Protein AF-L2GMQ4-F1 (afdb_monomer_lite)

Foldseek 3Di:
DVVLLVQLQVCLQPQPVVSNLVSLVVVLVVCVVPVVPLVAACLSSVLSNLVNYLDLPCLVSVLSVLSRHPDPVSCLVSLVVNCVDLVRVLSSLLSVVSCCVSPVDDDPCNLVSLLVNLALVQLQDPVSLLSVLVSLLDLPDDPVSCLSNLLSLLVSLVVYDPQSNQQSLVSNLSSCLSPVVCLVVLVVRPSLVVQCPPPDSSVVSSVVSPVCSVDVVPRDPDDDSPPDDRDGDDD

Secondary structure (DSSP, 8-state):
-HHHHHHHHHTTT---HHHHHHHHHHHHHHHHH-GGGTT---HHHHHHHHHH---GGGHHHHHTTGGG-S-GGGGHHHHHHHHTSTTTHHHHHHHHHHHHHHH----TTHHHHHHHH-SHHHHT-HHHHHHHHHHT--TTS-HHHHTTHHHHHHHHHHHS-HHHHHHHHHHHHHHHHHSGGGHHHHTT-HHHHHHTTS-HHHHHHHHHHHHHHH-GGGS-S----TT--PPP---

Organism: Vittaforma corneae (strain ATCC 50505) (NCBI:txid993615)

Structure (mmCIF, N/CA/C/O backbone):
data_AF-L2GMQ4-F1
#
_entry.id   AF-L2GMQ4-F1
#
loop_
_atom_site.group_PDB
_atom_site.id
_atom_site.type_symbol
_atom_site.label_atom_id
_atom_site.label_alt_id
_atom_site.label_comp_id
_atom_site.label_asym_id
_atom_site.label_entity_id
_atom_site.label_seq_id
_atom_site.pdbx_PDB_ins_code
_atom_site.Cartn_x
_atom_site.Cartn_y
_atom_site.Cartn_z
_atom_site.occupancy
_atom_site.B_iso_or_equiv
_atom_site.auth_seq_id
_atom_site.auth_comp_id
_atom_site.auth_asym_id
_atom_site.auth_atom_id
_atom_site.pdbx_PDB_model_num
ATOM 1 N N . MET A 1 1 ? -8.677 -2.737 34.443 1.00 81.31 1 MET A N 1
ATOM 2 C CA . MET A 1 1 ? -9.126 -2.626 33.029 1.00 81.31 1 MET A CA 1
ATOM 3 C C . MET A 1 1 ? -10.512 -1.989 32.818 1.00 81.31 1 MET A C 1
ATOM 5 O O . MET A 1 1 ? -10.660 -1.184 31.902 1.00 81.31 1 MET A O 1
ATOM 9 N N . GLU A 1 2 ? -11.530 -2.325 33.612 1.00 82.81 2 GLU A N 1
ATOM 10 C CA . GLU A 1 2 ? -12.938 -1.930 33.386 1.00 82.81 2 GLU A CA 1
ATOM 11 C C . GLU A 1 2 ? -13.164 -0.412 33.223 1.00 82.81 2 GLU A C 1
ATOM 13 O O . GLU A 1 2 ? -13.824 0.018 32.280 1.00 82.81 2 GLU A O 1
ATOM 18 N N . ASN A 1 3 ? -12.502 0.418 34.038 1.00 86.00 3 ASN A N 1
ATOM 19 C CA . ASN A 1 3 ? -12.560 1.883 33.918 1.00 86.00 3 ASN A CA 1
ATOM 20 C C . ASN A 1 3 ? -12.034 2.410 32.570 1.00 86.00 3 ASN A C 1
ATOM 22 O O . ASN A 1 3 ? -12.549 3.397 32.046 1.00 86.00 3 ASN A O 1
ATOM 26 N N . ALA A 1 4 ? -10.997 1.781 32.006 1.00 87.12 4 ALA A N 1
ATOM 27 C CA . ALA A 1 4 ? -10.432 2.200 30.724 1.00 87.12 4 ALA A CA 1
ATOM 28 C C . ALA A 1 4 ? -11.362 1.823 29.562 1.00 87.12 4 ALA A C 1
ATOM 30 O O . ALA A 1 4 ? -11.554 2.623 28.649 1.00 87.12 4 ALA A O 1
ATOM 31 N N . PHE A 1 5 ? -11.990 0.645 29.639 1.00 89.06 5 PHE A N 1
ATOM 32 C CA . PHE A 1 5 ? -13.018 0.224 28.689 1.00 89.06 5 PHE A CA 1
ATOM 33 C C . PHE A 1 5 ? -14.241 1.147 28.730 1.00 89.06 5 PHE A C 1
ATOM 35 O O . PHE A 1 5 ? -14.645 1.666 27.691 1.00 89.06 5 PHE A O 1
ATOM 42 N N . GLN A 1 6 ? -14.771 1.426 29.927 1.00 90.00 6 GLN A N 1
ATOM 43 C CA . GLN A 1 6 ? -15.900 2.341 30.110 1.00 90.00 6 GLN A CA 1
ATOM 44 C C . GLN A 1 6 ? -15.590 3.723 29.524 1.00 90.00 6 GLN A C 1
ATOM 46 O O . GLN A 1 6 ? -16.411 4.306 28.819 1.00 90.00 6 GLN A O 1
ATOM 51 N N . ARG A 1 7 ? -14.366 4.223 29.737 1.00 90.81 7 ARG A N 1
ATOM 52 C CA . ARG A 1 7 ? -13.947 5.511 29.183 1.00 90.81 7 ARG A CA 1
ATOM 53 C C . ARG A 1 7 ? -13.882 5.515 27.657 1.00 90.81 7 ARG A C 1
ATOM 55 O O . ARG A 1 7 ? -14.221 6.523 27.043 1.00 90.81 7 ARG A O 1
ATOM 62 N N . LEU A 1 8 ? -13.437 4.420 27.046 1.00 90.69 8 LEU A N 1
ATOM 63 C CA . LEU A 1 8 ? -13.437 4.279 25.592 1.00 90.69 8 LEU A CA 1
ATOM 64 C C . LEU A 1 8 ? -14.876 4.219 25.054 1.00 90.69 8 LEU A C 1
ATOM 66 O O . LEU A 1 8 ? -15.189 4.873 24.062 1.00 90.69 8 LEU A O 1
ATOM 70 N N . GLN A 1 9 ? -15.770 3.516 25.754 1.00 91.88 9 GLN A N 1
ATOM 71 C CA . GLN A 1 9 ? -17.189 3.425 25.411 1.00 91.88 9 GLN A CA 1
ATOM 72 C C . GLN A 1 9 ? -17.902 4.785 25.475 1.00 91.88 9 GLN A C 1
ATOM 74 O O . GLN A 1 9 ? -18.682 5.102 24.580 1.00 91.88 9 GLN A O 1
ATOM 79 N N . GLU A 1 10 ? -17.603 5.611 26.481 1.00 93.69 10 GLU A N 1
ATOM 80 C CA . GLU A 1 10 ? -18.112 6.989 26.598 1.00 93.69 10 GLU A CA 1
ATOM 81 C C . GLU A 1 10 ? -17.690 7.890 25.430 1.00 93.69 10 GLU A C 1
ATOM 83 O O . GLU A 1 10 ? -18.369 8.866 25.119 1.00 93.69 10 GLU A O 1
ATOM 88 N N . LEU A 1 11 ? -16.556 7.585 24.796 1.00 93.19 11 LEU A N 1
ATOM 89 C CA . LEU A 1 11 ? -15.981 8.387 23.718 1.00 93.19 11 LEU A CA 1
ATOM 90 C C . LEU A 1 11 ? -16.310 7.856 22.320 1.00 93.19 11 LEU A C 1
ATOM 92 O O . LEU A 1 11 ? -15.869 8.458 21.345 1.00 93.19 11 LEU A O 1
ATOM 96 N N . ARG A 1 12 ? -17.098 6.779 22.201 1.00 90.62 12 ARG A N 1
ATOM 97 C CA . ARG A 1 12 ? -17.411 6.145 20.908 1.00 90.62 12 ARG A CA 1
ATOM 98 C C . ARG A 1 12 ? -18.073 7.097 19.898 1.00 90.62 12 ARG A C 1
ATOM 100 O O . ARG A 1 12 ? -17.855 6.977 18.698 1.00 90.62 12 ARG A O 1
ATOM 107 N N . ASP A 1 13 ? -18.850 8.051 20.413 1.00 91.75 13 ASP A N 1
ATOM 108 C CA . ASP A 1 13 ? -19.595 9.052 19.641 1.00 91.75 13 ASP A CA 1
ATOM 109 C C . ASP A 1 13 ? -18.907 10.433 19.662 1.00 91.75 13 ASP A C 1
ATOM 111 O O . ASP A 1 13 ? -19.465 11.440 19.231 1.00 91.75 13 ASP A O 1
ATOM 115 N N . SER A 1 14 ? -17.689 10.507 20.211 1.00 92.50 14 SER A N 1
ATOM 116 C CA . SER A 1 14 ? -16.928 11.749 20.321 1.00 92.50 14 SER A CA 1
ATOM 117 C C . SER A 1 14 ? -16.188 12.078 19.023 1.00 92.50 14 SER A C 1
ATOM 119 O O . SER A 1 14 ? -15.751 11.192 18.292 1.00 92.50 14 SER A O 1
ATOM 121 N N . THR A 1 15 ? -15.976 13.372 18.788 1.00 91.12 15 THR A N 1
ATOM 122 C CA . THR A 1 15 ? -15.082 13.901 17.745 1.00 91.12 15 THR A CA 1
ATOM 123 C C . THR A 1 15 ? -13.784 14.485 18.325 1.00 91.12 15 THR A C 1
ATOM 125 O O . THR A 1 15 ? -12.977 15.075 17.609 1.00 91.12 15 THR A O 1
ATOM 128 N N . ASP A 1 16 ? -13.578 14.379 19.645 1.00 93.75 16 ASP A N 1
ATOM 129 C CA . ASP A 1 16 ? -12.372 14.867 20.322 1.00 93.75 16 ASP A CA 1
ATOM 130 C C . ASP A 1 16 ? -11.248 13.828 20.198 1.00 93.75 16 ASP A C 1
ATOM 132 O O . ASP A 1 16 ? -11.048 12.975 21.070 1.00 93.75 16 ASP A O 1
ATOM 136 N N . LEU A 1 17 ? -10.503 13.914 19.092 1.00 92.00 17 LEU A N 1
ATOM 137 C CA . LEU A 1 17 ? -9.409 12.996 18.759 1.00 92.00 17 LEU A CA 1
ATOM 138 C C . LEU A 1 17 ? -8.365 12.877 19.873 1.00 92.00 17 LEU A C 1
ATOM 140 O O . LEU A 1 17 ? -7.853 11.787 20.120 1.00 92.00 17 LEU A O 1
ATOM 144 N N . SER A 1 18 ? -8.062 13.969 20.579 1.00 93.50 18 SER A N 1
ATOM 145 C CA . SER A 1 18 ? -7.083 13.952 21.672 1.00 93.50 18 SER A CA 1
ATOM 146 C C . SER A 1 18 ? -7.561 13.077 22.830 1.00 93.50 18 SER A C 1
ATOM 148 O O . SER A 1 18 ? -6.790 12.276 23.367 1.00 93.50 18 SER A O 1
ATOM 150 N N . LYS A 1 19 ? -8.845 13.182 23.201 1.00 93.88 19 LYS A N 1
ATOM 151 C CA . LYS A 1 19 ? -9.439 12.325 24.237 1.00 93.88 19 LYS A CA 1
ATOM 152 C C . LYS A 1 19 ? -9.545 10.873 23.789 1.00 93.88 19 LYS A C 1
ATOM 154 O O . LYS A 1 19 ? -9.273 9.992 24.603 1.00 93.88 19 LYS A O 1
ATOM 159 N N . ILE A 1 20 ? -9.911 10.632 22.530 1.00 93.56 20 ILE A N 1
ATOM 160 C CA . ILE A 1 20 ? -10.019 9.281 21.962 1.00 93.56 20 ILE A CA 1
ATOM 161 C C . ILE A 1 20 ? -8.660 8.582 21.997 1.00 93.56 20 ILE A C 1
ATOM 163 O O . ILE A 1 20 ? -8.546 7.507 22.582 1.00 93.56 20 ILE A O 1
ATOM 167 N N . LYS A 1 21 ? -7.610 9.219 21.463 1.00 93.19 21 LYS A N 1
ATOM 168 C CA . LYS A 1 21 ? -6.244 8.671 21.475 1.00 93.19 21 LYS A CA 1
ATOM 169 C C . LYS A 1 21 ? -5.767 8.366 22.892 1.00 93.19 21 LYS A C 1
ATOM 171 O O . LYS A 1 21 ? -5.277 7.275 23.156 1.00 93.19 21 LYS A O 1
ATOM 176 N N . LEU A 1 22 ? -5.986 9.290 23.829 1.00 94.06 22 LEU A N 1
ATOM 177 C CA . LEU A 1 22 ? -5.630 9.075 25.232 1.00 94.06 22 LEU A CA 1
ATOM 178 C C . LEU A 1 22 ? -6.401 7.901 25.858 1.00 94.06 22 LEU A C 1
ATOM 180 O O . LEU A 1 22 ? -5.851 7.186 26.696 1.00 94.06 22 LEU A O 1
ATOM 184 N N . ALA A 1 23 ? -7.669 7.708 25.493 1.00 93.19 23 ALA A N 1
ATOM 185 C CA . ALA A 1 23 ? -8.466 6.584 25.973 1.00 93.19 23 ALA A CA 1
ATOM 186 C C . ALA A 1 23 ? -7.977 5.249 25.398 1.00 93.19 23 ALA A C 1
ATOM 188 O O . ALA A 1 23 ? -7.860 4.291 26.160 1.00 93.19 23 ALA A O 1
ATOM 189 N N . ILE A 1 24 ? -7.616 5.209 24.111 1.00 92.81 24 ILE A N 1
ATOM 190 C CA . ILE A 1 24 ? -6.984 4.047 23.470 1.00 92.81 24 ILE A CA 1
ATOM 191 C C . ILE A 1 24 ? -5.663 3.699 24.171 1.00 92.81 24 ILE A C 1
ATOM 193 O O . ILE A 1 24 ? -5.493 2.565 24.618 1.00 92.81 24 ILE A O 1
ATOM 197 N N . ASP A 1 25 ? -4.779 4.679 24.379 1.00 92.38 25 ASP A N 1
ATOM 198 C CA . ASP A 1 25 ? -3.491 4.467 25.053 1.00 92.38 25 ASP A CA 1
ATOM 199 C C . ASP A 1 25 ? -3.677 3.921 26.480 1.00 92.38 25 ASP A C 1
ATOM 201 O O . ASP A 1 25 ? -2.938 3.045 26.934 1.00 92.38 25 ASP A O 1
ATOM 205 N N . ARG A 1 26 ? -4.670 4.438 27.217 1.00 92.19 26 ARG A N 1
ATOM 206 C CA . ARG A 1 26 ? -5.001 3.959 28.570 1.00 92.19 26 ARG A CA 1
ATOM 207 C C . ARG A 1 26 ? -5.565 2.545 28.551 1.00 92.19 26 ARG A C 1
ATOM 209 O O . ARG A 1 26 ? -5.216 1.757 29.427 1.00 92.19 26 ARG A O 1
ATOM 216 N N . PHE A 1 27 ? -6.414 2.231 27.577 1.00 91.56 27 PHE A N 1
ATOM 217 C CA . PHE A 1 27 ? -6.964 0.893 27.402 1.00 91.56 27 PHE A CA 1
ATOM 218 C C . PHE A 1 27 ? -5.850 -0.121 27.106 1.00 91.56 27 PHE A C 1
ATOM 220 O O . PHE A 1 27 ? -5.751 -1.121 27.815 1.00 91.56 27 PHE A O 1
ATOM 227 N N . LYS A 1 28 ? -4.945 0.198 26.171 1.00 89.88 28 LYS A N 1
ATOM 228 C CA . LYS A 1 28 ? -3.773 -0.625 25.831 1.00 89.88 28 LYS A CA 1
ATOM 229 C C . LYS A 1 28 ? -2.840 -0.854 27.026 1.00 89.88 28 LYS A C 1
ATOM 231 O O . LYS A 1 28 ? -2.352 -1.958 27.230 1.00 89.88 28 LYS A O 1
ATOM 236 N N . ARG A 1 29 ? -2.581 0.164 27.855 1.00 89.44 29 ARG A N 1
ATOM 237 C CA . ARG A 1 29 ? -1.757 -0.018 29.070 1.00 89.44 29 ARG A CA 1
ATOM 238 C C . ARG A 1 29 ? -2.438 -0.921 30.092 1.00 89.44 29 ARG A C 1
ATOM 240 O O . ARG A 1 29 ? -1.821 -1.860 30.586 1.00 89.44 29 ARG A O 1
ATOM 247 N N . ALA A 1 30 ? -3.722 -0.680 30.353 1.00 87.75 30 ALA A N 1
ATOM 248 C CA . ALA A 1 30 ? -4.491 -1.487 31.292 1.00 87.75 30 ALA A CA 1
ATOM 249 C C . ALA A 1 30 ? -4.593 -2.960 30.855 1.00 87.75 30 ALA A C 1
ATOM 251 O O . ALA A 1 30 ? -4.744 -3.838 31.703 1.00 87.75 30 ALA A O 1
ATOM 252 N N . SER A 1 31 ? -4.504 -3.247 29.552 1.00 85.06 31 SER A N 1
ATOM 253 C CA . SER A 1 31 ? -4.520 -4.617 29.039 1.00 85.06 31 SER A CA 1
ATOM 254 C C . SER A 1 31 ? -3.220 -5.381 29.181 1.00 85.06 31 SER A C 1
ATOM 256 O O . SER A 1 31 ? -3.257 -6.605 29.300 1.00 85.06 31 SER A O 1
ATOM 258 N N . VAL A 1 32 ? -2.092 -4.680 29.242 1.00 84.75 32 VAL A N 1
ATOM 259 C CA . VAL A 1 32 ? -0.805 -5.286 29.598 1.00 84.75 32 VAL A CA 1
ATOM 260 C C . VAL A 1 32 ? -0.768 -5.635 31.089 1.00 84.75 32 VAL A C 1
ATOM 262 O O . VAL A 1 32 ? -0.253 -6.686 31.462 1.00 84.75 32 VAL A O 1
ATOM 265 N N . GLU A 1 33 ? -1.342 -4.780 31.939 1.00 84.12 33 GLU A N 1
ATOM 266 C CA . GLU A 1 33 ? -1.366 -4.960 33.399 1.00 84.12 33 GLU A CA 1
ATOM 267 C C . GLU A 1 33 ? -2.338 -6.066 33.855 1.00 84.12 33 GLU A C 1
ATOM 269 O O . GLU A 1 33 ? -2.053 -6.782 34.814 1.00 84.12 33 GLU A O 1
ATOM 274 N N . GLU A 1 34 ? -3.464 -6.251 33.155 1.00 79.31 34 GLU A N 1
ATOM 275 C CA . GLU A 1 34 ? -4.493 -7.255 33.473 1.00 79.31 34 GLU A CA 1
ATOM 276 C C . GLU A 1 34 ? -4.797 -8.181 32.267 1.00 79.31 34 GLU A C 1
ATOM 278 O O . GLU A 1 34 ? -5.861 -8.071 31.647 1.00 79.31 34 GLU A O 1
ATOM 283 N N . PRO A 1 35 ? -3.913 -9.137 31.922 1.00 66.00 35 PRO A N 1
ATOM 284 C CA . PRO A 1 35 ? -3.992 -9.914 30.675 1.00 66.00 35 PRO A CA 1
ATOM 285 C C . PRO A 1 35 ? -5.124 -10.962 30.615 1.00 66.00 35 PRO A C 1
ATOM 287 O O . PRO A 1 35 ? -5.422 -11.500 29.546 1.00 66.00 35 PRO A O 1
ATOM 290 N N . THR A 1 36 ? -5.807 -11.261 31.727 1.00 63.59 36 THR A N 1
ATOM 291 C CA . THR A 1 36 ? -6.915 -12.247 31.810 1.00 63.59 36 THR A CA 1
ATOM 292 C C . THR A 1 36 ? -8.219 -11.805 31.129 1.00 63.59 36 THR A C 1
ATOM 294 O O . THR A 1 36 ? -9.253 -12.464 31.222 1.00 63.59 36 THR A O 1
ATOM 297 N N . SER A 1 37 ? -8.187 -10.689 30.419 1.00 59.28 37 SER A N 1
ATOM 298 C CA . SER A 1 37 ? -9.337 -9.890 30.008 1.00 59.28 37 SER A CA 1
ATOM 299 C C . SER A 1 37 ? -9.661 -9.949 28.510 1.00 59.28 37 SER A C 1
ATOM 301 O O . SER A 1 37 ? -10.490 -9.180 28.024 1.00 59.28 37 SER A O 1
ATOM 303 N N . ARG A 1 38 ? -9.130 -10.949 27.790 1.00 57.94 38 ARG A N 1
ATOM 304 C CA . ARG A 1 38 ? -9.433 -11.272 26.372 1.00 57.94 38 ARG A CA 1
ATOM 305 C C . ARG A 1 38 ? -10.931 -11.455 26.033 1.00 57.94 38 ARG A C 1
ATOM 307 O O . ARG A 1 38 ? -11.293 -11.753 24.899 1.00 57.94 38 ARG A O 1
ATOM 314 N N . LYS A 1 39 ? -11.833 -11.302 27.007 1.00 65.94 39 LYS A N 1
ATOM 315 C CA . LYS A 1 39 ? -13.289 -11.309 26.823 1.00 65.94 39 LYS A CA 1
ATOM 316 C C . LYS A 1 39 ? -13.873 -9.943 26.453 1.00 65.94 39 LYS A C 1
ATOM 318 O O . LYS A 1 39 ? -15.037 -9.916 26.049 1.00 65.94 39 LYS A O 1
ATOM 323 N N . ILE A 1 40 ? -13.122 -8.848 26.558 1.00 77.50 40 ILE A N 1
ATOM 324 C CA . ILE A 1 40 ? -13.620 -7.525 26.168 1.00 77.50 40 ILE A CA 1
ATOM 325 C C . ILE A 1 40 ? -13.583 -7.393 24.643 1.00 77.50 40 ILE A C 1
ATOM 327 O O . ILE A 1 40 ? -12.550 -7.609 24.021 1.00 77.50 40 ILE A O 1
ATOM 331 N N . CYS A 1 41 ? -14.735 -7.081 24.053 1.00 81.69 41 CYS A N 1
ATOM 332 C CA . CYS A 1 41 ? -14.896 -6.813 22.627 1.00 81.69 41 CYS A CA 1
ATOM 333 C C . CYS A 1 41 ? -15.021 -5.300 22.431 1.00 81.69 41 CYS A C 1
ATOM 335 O O . CYS A 1 41 ? -15.903 -4.687 23.038 1.00 81.69 41 CYS A O 1
ATOM 337 N N . ILE A 1 42 ? -14.154 -4.710 21.609 1.00 90.56 42 ILE A N 1
ATOM 338 C CA . ILE A 1 42 ? -14.150 -3.261 21.330 1.00 90.56 42 ILE A CA 1
ATOM 339 C C . ILE A 1 42 ? -14.642 -2.918 19.919 1.00 90.56 42 ILE A C 1
ATOM 341 O O . ILE A 1 42 ? -14.759 -1.743 19.588 1.00 90.56 42 ILE A O 1
ATOM 345 N N . ASP A 1 43 ? -14.982 -3.929 19.122 1.00 92.06 43 ASP A N 1
ATOM 346 C CA . ASP A 1 43 ? -15.418 -3.858 17.726 1.00 92.06 43 ASP A CA 1
ATOM 347 C C . ASP A 1 43 ? -16.377 -2.690 17.444 1.00 92.06 43 ASP A C 1
ATOM 349 O O . ASP A 1 43 ? -16.059 -1.771 16.692 1.00 92.06 43 ASP A O 1
ATOM 353 N N . GLN A 1 44 ? -17.537 -2.676 18.105 1.00 91.25 44 GLN A N 1
ATOM 354 C CA . GLN A 1 44 ? -18.561 -1.650 17.877 1.00 91.25 44 GLN A CA 1
ATOM 355 C C . GLN A 1 44 ? -18.120 -0.256 18.334 1.00 91.25 44 GLN A C 1
ATOM 357 O O . GLN A 1 44 ? -18.519 0.738 17.738 1.00 91.25 44 GLN A O 1
ATOM 362 N N . ILE A 1 45 ? -17.280 -0.174 19.370 1.00 93.06 45 ILE A N 1
ATOM 363 C CA . ILE A 1 45 ? -16.751 1.106 19.849 1.00 93.06 45 ILE A CA 1
ATOM 364 C C . ILE A 1 45 ? -15.804 1.686 18.801 1.00 93.06 45 ILE A C 1
ATOM 366 O O . ILE A 1 45 ? -15.929 2.856 18.446 1.00 93.06 45 ILE A O 1
ATOM 370 N N . LEU A 1 46 ? -14.897 0.862 18.269 1.00 92.50 46 LEU A N 1
ATOM 371 C CA . LEU A 1 46 ? -13.991 1.278 17.207 1.00 92.50 46 LEU A CA 1
ATOM 372 C C . LEU A 1 46 ? -14.765 1.644 15.937 1.00 92.50 46 LEU A C 1
ATOM 374 O O . LEU A 1 46 ? -14.513 2.712 15.389 1.00 92.50 46 LEU A O 1
ATOM 378 N N . LYS A 1 47 ? -15.757 0.847 15.512 1.00 92.38 47 LYS A N 1
ATOM 379 C CA . LYS A 1 47 ? -16.605 1.181 14.351 1.00 92.38 47 LYS A CA 1
ATOM 380 C C . LYS A 1 47 ? -17.258 2.560 14.507 1.00 92.38 47 LYS A C 1
ATOM 382 O O . LYS A 1 47 ? -17.150 3.380 13.599 1.00 92.38 47 LYS A O 1
ATOM 387 N N . SER A 1 48 ? -17.859 2.861 15.663 1.00 92.88 48 SER A N 1
ATOM 388 C CA . SER A 1 48 ? -18.423 4.194 15.935 1.00 92.88 48 SER A CA 1
ATOM 389 C C . SER A 1 48 ? -17.361 5.297 15.891 1.00 92.88 48 SER A C 1
ATOM 391 O O . SER A 1 48 ? -17.595 6.351 15.301 1.00 92.88 48 SER A O 1
ATOM 393 N N . ILE A 1 49 ? -16.166 5.053 16.440 1.00 92.81 49 ILE A N 1
ATOM 394 C CA . ILE A 1 49 ? -15.059 6.016 16.372 1.00 92.81 49 ILE A CA 1
ATOM 395 C C . ILE A 1 49 ? -14.695 6.319 14.911 1.00 92.81 49 ILE A C 1
ATOM 397 O O . ILE A 1 49 ? -14.613 7.496 14.565 1.00 92.81 49 ILE A O 1
ATOM 401 N N . PHE A 1 50 ? -14.544 5.308 14.046 1.00 90.81 50 PHE A N 1
ATOM 402 C CA . PHE A 1 50 ? -14.295 5.508 12.609 1.00 90.81 50 PHE A CA 1
ATOM 403 C C . PHE A 1 50 ? -15.430 6.277 11.929 1.00 90.81 50 PHE A C 1
ATOM 405 O O . PHE A 1 50 ? -15.191 7.258 11.227 1.00 90.81 50 PHE A O 1
ATOM 412 N N . GLN A 1 51 ? -16.682 5.879 12.169 1.00 91.50 51 GLN A N 1
ATOM 413 C CA . GLN A 1 51 ? -17.844 6.539 11.568 1.00 91.50 51 GLN A CA 1
ATOM 414 C C . GLN A 1 51 ? -17.880 8.045 11.851 1.00 91.50 51 GLN A C 1
ATOM 416 O O . GLN A 1 51 ? -18.273 8.820 10.973 1.00 91.50 51 GLN A O 1
ATOM 421 N N . ASN A 1 52 ? -17.450 8.444 13.050 1.00 90.94 52 ASN A N 1
ATOM 422 C CA . ASN A 1 52 ? -17.485 9.824 13.525 1.00 90.94 52 ASN A CA 1
ATOM 423 C C . ASN A 1 52 ? -16.197 10.616 13.241 1.00 90.94 52 ASN A C 1
ATOM 425 O O . ASN A 1 52 ? -16.211 11.843 13.333 1.00 90.94 52 ASN A O 1
ATOM 429 N N . ASN A 1 53 ? -15.088 9.953 12.894 1.00 90.19 53 ASN A N 1
ATOM 430 C CA . ASN A 1 53 ? -13.768 10.582 12.803 1.00 90.19 53 ASN A CA 1
ATOM 431 C C . ASN A 1 53 ? -13.042 10.217 11.505 1.00 90.19 53 ASN A C 1
ATOM 433 O O . ASN A 1 53 ? -12.133 9.389 11.510 1.00 90.19 53 ASN A O 1
ATOM 437 N N . LEU A 1 54 ? -13.378 10.901 10.408 1.00 88.25 54 LEU A N 1
ATOM 438 C CA . LEU A 1 54 ? -12.758 10.722 9.088 1.00 88.25 54 LEU A CA 1
ATOM 439 C C . LEU A 1 54 ? -11.302 11.246 9.048 1.00 88.25 54 LEU A C 1
ATOM 441 O O . LEU A 1 54 ? -11.018 12.298 8.477 1.00 88.25 54 LEU A O 1
ATOM 445 N N . THR A 1 55 ? -10.381 10.532 9.697 1.00 91.75 55 THR A N 1
ATOM 446 C CA . THR A 1 55 ? -8.955 10.872 9.806 1.00 91.75 55 THR A CA 1
ATOM 447 C C . THR A 1 55 ? -8.071 9.626 9.851 1.00 91.75 55 THR A C 1
ATOM 449 O O . THR A 1 55 ? -8.437 8.618 10.451 1.00 91.75 55 THR A O 1
ATOM 452 N N . ALA A 1 56 ? -6.878 9.714 9.261 1.00 90.75 56 ALA A N 1
ATOM 453 C CA . ALA A 1 56 ? -5.869 8.655 9.311 1.00 90.75 56 ALA A CA 1
ATOM 454 C C . ALA A 1 56 ? -5.126 8.587 10.658 1.00 90.75 56 ALA A C 1
ATOM 456 O O . ALA A 1 56 ? -4.483 7.588 10.956 1.00 90.75 56 ALA A O 1
ATOM 457 N N . GLU A 1 57 ? -5.229 9.619 11.504 1.00 90.00 57 GLU A N 1
ATOM 458 C CA . GLU A 1 57 ? -4.489 9.709 12.774 1.00 90.00 57 GLU A CA 1
ATOM 459 C C . GLU A 1 57 ? -4.846 8.627 13.809 1.00 90.00 57 GLU A C 1
ATOM 461 O O . GLU A 1 57 ? -4.225 8.553 14.873 1.00 90.00 57 GLU A O 1
ATOM 466 N N . LEU A 1 58 ? -5.893 7.849 13.545 1.00 89.69 58 LEU A N 1
ATOM 467 C CA . LEU A 1 58 ? -6.353 6.778 14.415 1.00 89.69 58 LEU A CA 1
ATOM 468 C C . LEU A 1 58 ? -5.783 5.410 14.017 1.00 89.69 58 LEU A C 1
ATOM 470 O O . LEU A 1 58 ? -5.761 4.530 14.872 1.00 89.69 58 LEU A O 1
ATOM 474 N N . PHE A 1 59 ? -5.301 5.230 12.781 1.00 92.56 59 PHE A N 1
ATOM 475 C CA . PHE A 1 59 ? -4.890 3.921 12.255 1.00 92.56 59 PHE A CA 1
ATOM 476 C C . PHE A 1 59 ? -3.798 3.271 13.109 1.00 92.56 59 PHE A C 1
ATOM 478 O O . PHE A 1 59 ? -4.059 2.221 13.691 1.00 92.56 59 PHE A O 1
ATOM 485 N N . ASP A 1 60 ? -2.672 3.956 13.337 1.00 88.00 60 ASP A N 1
ATOM 486 C CA . ASP A 1 60 ? -1.571 3.458 14.180 1.00 88.00 60 ASP A CA 1
ATOM 487 C C . ASP A 1 60 ? -2.042 3.056 15.592 1.00 88.00 60 ASP A C 1
ATOM 489 O O . ASP A 1 60 ? -1.577 2.087 16.185 1.00 88.00 60 ASP A O 1
ATOM 493 N N . ARG A 1 61 ? -3.002 3.801 16.155 1.00 89.12 61 ARG A N 1
ATOM 494 C CA . ARG A 1 61 ? -3.543 3.539 17.499 1.00 89.12 61 ARG A CA 1
ATOM 495 C C . ARG A 1 61 ? -4.489 2.347 17.533 1.00 89.12 61 ARG A C 1
ATOM 497 O O . ARG A 1 61 ? -4.667 1.747 18.586 1.00 89.12 61 ARG A O 1
ATOM 504 N N . ILE A 1 62 ? -5.123 2.022 16.416 1.00 88.81 62 ILE A N 1
ATOM 505 C CA . ILE A 1 62 ? -6.007 0.864 16.301 1.00 88.81 62 ILE A CA 1
ATOM 506 C C . ILE A 1 62 ? -5.213 -0.394 15.967 1.00 88.81 62 ILE A C 1
ATOM 508 O O . ILE A 1 62 ? -5.584 -1.462 16.447 1.00 88.81 62 ILE A O 1
ATOM 512 N N . GLU A 1 63 ? -4.110 -0.274 15.229 1.00 90.38 63 GLU A N 1
ATOM 513 C CA . GLU A 1 63 ? -3.133 -1.357 15.056 1.00 90.38 63 GLU A CA 1
ATOM 514 C C . GLU A 1 63 ? -2.657 -1.886 16.412 1.00 90.38 63 GLU A C 1
ATOM 516 O O . GLU A 1 63 ? -2.672 -3.095 16.657 1.00 90.38 63 GLU A O 1
ATOM 521 N N . ASP A 1 64 ? -2.389 -0.981 17.361 1.00 88.56 64 ASP A N 1
ATOM 522 C CA . ASP A 1 64 ? -2.086 -1.348 18.746 1.00 88.56 64 ASP A CA 1
ATOM 523 C C . ASP A 1 64 ? -3.211 -2.168 19.407 1.00 88.56 64 ASP A C 1
ATOM 525 O O . ASP A 1 64 ? -2.965 -2.888 20.370 1.00 88.56 64 ASP A O 1
ATOM 529 N N . LEU A 1 65 ? -4.450 -2.105 18.927 1.00 90.12 65 LEU A N 1
ATOM 530 C CA . LEU A 1 65 ? -5.602 -2.789 19.514 1.00 90.12 65 LEU A CA 1
ATOM 531 C C . LEU A 1 65 ? -6.022 -4.068 18.781 1.00 90.12 65 LEU A C 1
ATOM 533 O O . LEU A 1 65 ? -7.025 -4.665 19.176 1.00 90.12 65 LEU A O 1
ATOM 537 N N . PHE A 1 66 ? -5.276 -4.527 17.771 1.00 91.00 66 PHE A N 1
ATOM 538 C CA . PHE A 1 66 ? -5.649 -5.698 16.965 1.00 91.00 66 PHE A CA 1
ATOM 539 C C . PHE A 1 66 ? -5.964 -6.955 17.790 1.00 91.00 66 PHE A C 1
ATOM 541 O O . PHE A 1 66 ? -6.914 -7.668 17.485 1.00 91.00 66 PHE A O 1
ATOM 548 N N . GLU A 1 67 ? -5.265 -7.180 18.904 1.00 88.31 67 GLU A N 1
ATOM 549 C CA . GLU A 1 67 ? -5.515 -8.324 19.795 1.00 88.31 67 GLU A CA 1
ATOM 550 C C . GLU A 1 67 ? -6.911 -8.330 20.465 1.00 88.31 67 GLU A C 1
ATOM 552 O O . GLU A 1 67 ? -7.332 -9.359 20.999 1.00 88.31 67 GLU A O 1
ATOM 557 N N . PHE A 1 68 ? -7.631 -7.200 20.446 1.00 88.75 68 PHE A N 1
ATOM 558 C CA . PHE A 1 68 ? -8.977 -7.036 21.017 1.00 88.75 68 PHE A CA 1
ATOM 559 C C . PHE A 1 68 ? -10.089 -6.994 19.963 1.00 88.75 68 PHE A C 1
ATOM 561 O O . PHE A 1 68 ? -11.269 -6.964 20.329 1.00 88.75 68 PHE A O 1
ATOM 568 N N . ILE A 1 69 ? -9.726 -6.976 18.680 1.00 90.25 69 ILE A N 1
ATOM 569 C CA . ILE A 1 69 ? -10.668 -6.955 17.561 1.00 90.25 69 ILE A CA 1
ATOM 570 C C . ILE A 1 69 ? -11.083 -8.394 17.266 1.00 90.25 69 ILE A C 1
ATOM 572 O O . ILE A 1 69 ? -10.238 -9.252 17.006 1.00 90.25 69 ILE A O 1
ATOM 576 N N . ARG A 1 70 ? -12.389 -8.677 17.316 1.00 90.31 70 ARG A N 1
ATOM 577 C CA . ARG A 1 70 ? -12.911 -10.019 17.004 1.00 90.31 70 ARG A CA 1
ATOM 578 C C . ARG A 1 70 ? -13.271 -10.164 15.541 1.00 90.31 70 ARG A C 1
ATOM 580 O O . ARG A 1 70 ? -12.983 -11.204 14.953 1.00 90.31 70 ARG A O 1
ATOM 587 N N . ASP A 1 71 ? -13.916 -9.148 14.981 1.00 91.25 71 ASP A N 1
ATOM 588 C CA . ASP A 1 71 ? -14.281 -9.114 13.573 1.00 91.25 71 ASP A CA 1
ATOM 589 C C . ASP A 1 71 ? -13.790 -7.816 12.910 1.00 91.25 71 ASP A C 1
ATOM 591 O O . ASP A 1 71 ? -14.453 -6.787 13.007 1.00 91.25 71 ASP A O 1
ATOM 595 N N . PRO A 1 72 ? -12.651 -7.831 12.199 1.00 91.50 72 PRO A N 1
ATOM 596 C CA . PRO A 1 72 ? -12.146 -6.651 11.490 1.00 91.50 72 PRO A CA 1
ATOM 597 C C . PRO A 1 72 ? -13.015 -6.236 10.293 1.00 91.50 72 PRO A C 1
ATOM 599 O O . PRO A 1 72 ? -12.891 -5.111 9.810 1.00 91.50 72 PRO A O 1
ATOM 602 N N . ARG A 1 73 ? -13.919 -7.099 9.802 1.00 92.44 73 ARG A N 1
ATOM 603 C CA . ARG A 1 73 ? -14.775 -6.769 8.647 1.00 92.44 73 ARG A CA 1
ATOM 604 C C . ARG A 1 73 ? -15.762 -5.651 8.963 1.00 92.44 73 ARG A C 1
ATOM 606 O O . ARG A 1 73 ? -16.252 -4.993 8.054 1.00 92.44 73 ARG A O 1
ATOM 613 N N . ILE A 1 74 ? -16.009 -5.394 10.248 1.00 90.12 74 ILE A N 1
ATOM 614 C CA . ILE A 1 74 ? -16.867 -4.300 10.706 1.00 90.12 74 ILE A CA 1
ATOM 615 C C . ILE A 1 74 ? -16.376 -2.923 10.264 1.00 90.12 74 ILE A C 1
ATOM 617 O O . ILE A 1 74 ? -17.174 -1.997 10.336 1.00 90.12 74 ILE A O 1
ATOM 621 N N . PHE A 1 75 ? -15.095 -2.785 9.895 1.00 90.38 75 PHE A N 1
ATOM 622 C CA . PHE A 1 75 ? -14.504 -1.525 9.454 1.00 90.38 75 PHE A CA 1
ATOM 623 C C . PHE A 1 75 ? -14.631 -1.305 7.948 1.00 90.38 75 PHE A C 1
ATOM 625 O O . PHE A 1 75 ? -14.375 -0.195 7.503 1.00 90.38 75 PHE A O 1
ATOM 632 N N . LEU A 1 76 ? -14.963 -2.328 7.151 1.00 90.75 76 LEU A N 1
ATOM 633 C CA . LEU A 1 76 ? -14.866 -2.238 5.690 1.00 90.75 76 LEU A CA 1
ATOM 634 C C . LEU A 1 76 ? -15.780 -1.150 5.114 1.00 90.75 76 LEU A C 1
ATOM 636 O O . LEU A 1 76 ? -15.301 -0.334 4.333 1.00 90.75 76 LEU A O 1
ATOM 640 N N . ASP A 1 77 ? -17.030 -1.057 5.582 1.00 90.62 77 ASP A N 1
ATOM 641 C CA . ASP A 1 77 ? -17.972 -0.013 5.144 1.00 90.62 77 ASP A CA 1
ATOM 642 C C . ASP A 1 77 ? -17.438 1.400 5.443 1.00 90.62 77 ASP A C 1
ATOM 644 O O . ASP A 1 77 ? -17.606 2.352 4.676 1.00 90.62 77 ASP A O 1
ATOM 648 N N . GLU A 1 78 ? -16.804 1.566 6.604 1.00 92.00 78 GLU A N 1
ATOM 649 C CA . GLU A 1 78 ? -16.188 2.820 7.005 1.00 92.00 78 GLU A CA 1
ATOM 650 C C . GLU A 1 78 ? -14.948 3.105 6.158 1.00 92.00 78 GLU A C 1
ATOM 652 O O . GLU A 1 78 ? -14.813 4.210 5.644 1.00 92.00 78 GLU A O 1
ATOM 657 N N . LEU A 1 79 ? -14.077 2.119 5.957 1.00 93.44 79 LEU A N 1
ATOM 658 C CA . LEU A 1 79 ? -12.856 2.250 5.165 1.00 93.44 79 LEU A CA 1
ATOM 659 C C . LEU A 1 79 ? -13.166 2.560 3.696 1.00 93.44 79 LEU A C 1
ATOM 661 O O . LEU A 1 79 ? -12.465 3.383 3.107 1.00 93.44 79 LEU A O 1
ATOM 665 N N . ASP A 1 80 ? -14.257 2.033 3.136 1.00 93.75 80 ASP A N 1
ATOM 666 C CA . ASP A 1 80 ? -14.758 2.428 1.816 1.00 93.75 80 ASP A CA 1
ATOM 667 C C . ASP A 1 80 ? -14.932 3.945 1.731 1.00 93.75 80 ASP A C 1
ATOM 669 O O . ASP A 1 80 ? -14.342 4.595 0.865 1.00 93.75 80 ASP A O 1
ATOM 673 N N . ARG A 1 81 ? -15.626 4.550 2.703 1.00 93.25 81 ARG A N 1
ATOM 674 C CA . ARG A 1 81 ? -15.804 6.012 2.755 1.00 93.25 81 ARG A CA 1
ATOM 675 C C . ARG A 1 81 ? -14.477 6.767 2.848 1.00 93.25 81 ARG A C 1
ATOM 677 O O . ARG A 1 81 ? -14.373 7.873 2.319 1.00 93.25 81 ARG A O 1
ATOM 684 N N . TYR A 1 82 ? -13.476 6.207 3.523 1.00 94.81 82 TYR A N 1
ATOM 685 C CA . TYR A 1 82 ? -12.156 6.831 3.642 1.00 94.81 82 TYR A CA 1
ATOM 686 C C . TYR A 1 82 ? -11.380 6.751 2.329 1.00 94.81 82 TYR A C 1
ATOM 688 O O . TYR A 1 82 ? -10.704 7.714 1.967 1.00 94.81 82 TYR A O 1
ATOM 696 N N . THR A 1 83 ? -11.503 5.648 1.588 1.00 94.94 83 THR A N 1
ATOM 697 C CA . THR A 1 83 ? -10.842 5.504 0.286 1.00 94.94 83 THR A CA 1
ATOM 698 C C . THR A 1 83 ? -11.411 6.423 -0.796 1.00 94.94 83 THR A C 1
ATOM 700 O O . THR A 1 83 ? -10.693 6.756 -1.736 1.00 94.94 83 THR A O 1
ATOM 703 N N . GLU A 1 84 ? -12.653 6.8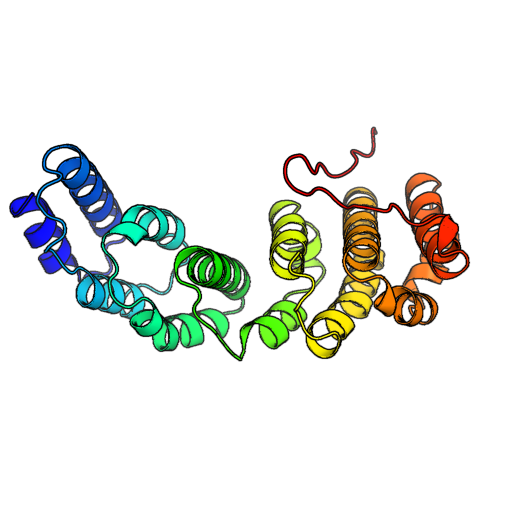95 -0.655 1.00 93.81 84 GLU A N 1
ATOM 704 C CA . GLU A 1 84 ? -13.215 7.938 -1.529 1.00 93.81 84 GLU A CA 1
ATOM 705 C C . GLU A 1 84 ? -12.603 9.325 -1.268 1.00 93.81 84 GLU A C 1
ATOM 707 O O . GLU A 1 84 ? -12.660 10.224 -2.114 1.00 93.81 84 GLU A O 1
ATOM 712 N N . ASN A 1 85 ? -11.969 9.522 -0.109 1.00 93.25 85 ASN A N 1
ATOM 713 C CA . ASN A 1 85 ? -11.257 10.752 0.194 1.00 93.25 85 ASN A CA 1
ATOM 714 C C . ASN A 1 85 ? -9.808 10.689 -0.316 1.00 93.25 85 ASN A C 1
ATOM 716 O O . ASN A 1 85 ? -8.954 9.991 0.234 1.00 93.25 85 ASN A O 1
ATOM 720 N N . LYS A 1 86 ? -9.499 11.519 -1.321 1.00 91.12 86 LYS A N 1
ATOM 721 C CA . LYS A 1 86 ? -8.164 11.621 -1.937 1.00 91.12 86 LYS A CA 1
ATOM 722 C C . LYS A 1 86 ? -7.026 11.855 -0.942 1.00 91.12 86 LYS A C 1
ATOM 724 O O . LYS A 1 86 ? -5.920 11.392 -1.195 1.00 91.12 86 LYS A O 1
ATOM 729 N N . SER A 1 87 ? -7.259 12.567 0.164 1.00 92.25 87 SER A N 1
ATOM 730 C CA . SER A 1 87 ? -6.199 12.830 1.147 1.00 92.25 87 SER A CA 1
ATOM 731 C C . SER A 1 87 ? -5.951 11.657 2.096 1.00 92.25 87 SER A C 1
ATOM 733 O O . SER A 1 87 ? -4.931 11.637 2.775 1.00 92.25 87 SER A O 1
ATOM 735 N N . LEU A 1 88 ? -6.886 10.707 2.182 1.00 94.94 88 LEU A N 1
ATOM 736 C CA . LEU A 1 88 ? -6.840 9.589 3.126 1.00 94.94 88 LEU A CA 1
ATOM 737 C C . LEU A 1 88 ? -6.618 8.242 2.443 1.00 94.94 88 LEU A C 1
ATOM 739 O O . LEU A 1 88 ? -6.190 7.303 3.112 1.00 94.94 88 LEU A O 1
ATOM 743 N N . VAL A 1 89 ? -6.887 8.133 1.140 1.00 96.12 89 VAL A N 1
ATOM 744 C CA . VAL A 1 89 ? -6.870 6.862 0.402 1.00 96.12 89 VAL A CA 1
ATOM 745 C C . VAL A 1 89 ? -5.582 6.064 0.608 1.00 96.12 89 VAL A C 1
ATOM 747 O O . VAL A 1 89 ? -5.657 4.875 0.893 1.00 96.12 89 VAL A O 1
ATOM 750 N N . VAL A 1 90 ? -4.407 6.702 0.568 1.00 97.00 90 VAL A N 1
ATOM 751 C CA . VAL A 1 90 ? -3.123 6.008 0.761 1.00 97.00 90 VAL A CA 1
ATOM 752 C C . VAL A 1 90 ? -3.014 5.431 2.171 1.00 97.00 90 VAL A C 1
ATOM 754 O O . VAL A 1 90 ? -2.798 4.233 2.316 1.00 97.00 90 VAL A O 1
ATOM 757 N N . SER A 1 91 ? -3.215 6.249 3.207 1.00 96.44 91 SER A N 1
ATOM 758 C CA . SER A 1 91 ? -3.167 5.788 4.601 1.00 96.44 91 SER A CA 1
ATOM 759 C C . SER A 1 91 ? -4.214 4.710 4.879 1.00 96.44 91 SER A C 1
ATOM 761 O O . SER A 1 91 ? -3.965 3.783 5.640 1.00 96.44 91 SER A O 1
ATOM 763 N N . THR A 1 92 ? -5.377 4.812 4.237 1.00 96.81 92 THR A N 1
ATOM 764 C CA . THR A 1 92 ? -6.474 3.849 4.393 1.00 96.81 92 THR A CA 1
ATOM 765 C C . THR A 1 92 ? -6.105 2.508 3.776 1.00 96.81 92 THR A C 1
ATOM 767 O O . THR A 1 92 ? -6.298 1.477 4.409 1.00 96.81 92 THR A O 1
ATOM 770 N N . LEU A 1 93 ? -5.511 2.503 2.579 1.00 97.56 93 LEU A N 1
ATOM 771 C CA . LEU A 1 93 ? -5.005 1.281 1.952 1.00 97.56 93 LEU A CA 1
ATOM 772 C C . LEU A 1 93 ? -3.847 0.670 2.749 1.00 97.56 93 LEU A C 1
ATOM 774 O O . LEU A 1 93 ? -3.776 -0.549 2.858 1.00 97.56 93 LEU A O 1
ATOM 778 N N . MET A 1 94 ? -2.974 1.485 3.347 1.00 96.81 94 MET A N 1
ATOM 779 C CA . MET A 1 94 ? -1.943 0.983 4.264 1.00 96.81 94 MET A CA 1
ATOM 780 C C . MET A 1 94 ? -2.575 0.254 5.455 1.00 96.81 94 MET A C 1
ATOM 782 O O . MET A 1 94 ? -2.212 -0.884 5.731 1.00 96.81 94 MET A O 1
ATOM 786 N N . PHE A 1 95 ? -3.587 0.850 6.084 1.00 95.62 95 PHE A N 1
ATOM 787 C CA . PHE A 1 95 ? -4.296 0.224 7.199 1.00 95.62 95 PHE A CA 1
ATOM 788 C C . PHE A 1 95 ? -5.076 -1.038 6.784 1.00 95.62 95 PHE A C 1
ATOM 790 O O . PHE A 1 95 ? -5.019 -2.055 7.472 1.00 95.62 95 PHE A O 1
ATOM 797 N N . ILE A 1 96 ? -5.749 -1.031 5.624 1.00 96.00 96 ILE A N 1
ATOM 798 C CA . ILE A 1 96 ? -6.397 -2.232 5.062 1.00 96.00 96 ILE A CA 1
ATOM 799 C C . ILE A 1 96 ? -5.366 -3.346 4.835 1.00 96.00 96 ILE A C 1
ATOM 801 O O . ILE A 1 96 ? -5.652 -4.511 5.108 1.00 96.00 96 ILE A O 1
ATOM 805 N N . HIS A 1 97 ? -4.163 -3.009 4.361 1.00 95.44 97 HIS A N 1
ATOM 806 C CA . HIS A 1 97 ? -3.092 -3.986 4.182 1.00 95.44 97 HIS A CA 1
ATOM 807 C C . HIS A 1 97 ? -2.641 -4.598 5.513 1.00 95.44 97 HIS A C 1
ATOM 809 O O . HIS A 1 97 ? -2.464 -5.814 5.579 1.00 95.44 97 HIS A O 1
ATOM 815 N N . GLU A 1 98 ? -2.516 -3.803 6.578 1.00 94.31 98 GLU A N 1
ATOM 816 C CA . GLU A 1 98 ? -2.207 -4.318 7.919 1.00 94.31 98 GLU A CA 1
ATOM 817 C C . GLU A 1 98 ? -3.324 -5.231 8.446 1.00 94.31 98 GLU A C 1
ATOM 819 O O . GLU A 1 98 ? -3.047 -6.323 8.948 1.00 94.31 98 GLU A O 1
ATOM 824 N N . LEU A 1 99 ? -4.596 -4.864 8.242 1.00 94.31 99 LEU A N 1
ATOM 825 C CA . LEU A 1 99 ? -5.725 -5.739 8.571 1.00 94.31 99 LEU A CA 1
ATOM 826 C C . LEU A 1 99 ? -5.676 -7.057 7.782 1.00 94.31 99 LEU A C 1
ATOM 828 O O . LEU A 1 99 ? -5.898 -8.127 8.355 1.00 94.31 99 LEU A O 1
ATOM 832 N N . LYS A 1 100 ? -5.356 -7.007 6.483 1.00 93.25 100 LYS A N 1
ATOM 833 C CA . LYS A 1 100 ? -5.179 -8.202 5.645 1.00 93.25 100 LYS A CA 1
ATOM 834 C C . LYS A 1 100 ? -4.040 -9.079 6.167 1.00 93.25 100 LYS A C 1
ATOM 836 O O . LYS A 1 100 ? -4.228 -10.284 6.310 1.00 93.25 100 LYS A O 1
ATOM 841 N N . CYS A 1 101 ? -2.896 -8.495 6.513 1.00 91.81 101 CYS A N 1
ATOM 842 C CA . CYS A 1 101 ? -1.750 -9.227 7.055 1.00 91.81 101 CYS A CA 1
ATOM 843 C C . CYS A 1 101 ? -2.038 -9.856 8.425 1.00 91.81 101 CYS A C 1
ATOM 845 O O . CYS A 1 101 ? -1.595 -10.975 8.685 1.00 91.81 101 CYS A O 1
ATOM 847 N N . HIS A 1 102 ? -2.775 -9.163 9.296 1.00 93.62 102 HIS A N 1
ATOM 848 C CA . HIS A 1 102 ? -3.020 -9.622 10.663 1.00 93.62 102 HIS A CA 1
ATOM 849 C C . HIS A 1 102 ? -4.198 -10.598 10.778 1.00 93.62 102 HIS A C 1
ATOM 851 O O . HIS A 1 102 ? -4.132 -11.562 11.539 1.00 93.62 102 HIS A O 1
ATOM 857 N N . PHE A 1 103 ? -5.274 -10.366 10.023 1.00 93.81 103 PHE A N 1
ATOM 858 C CA . PHE A 1 103 ? -6.530 -11.111 10.156 1.00 93.81 103 PHE A CA 1
ATOM 859 C C . PHE A 1 103 ? -6.909 -11.937 8.924 1.00 93.81 103 PHE A C 1
ATOM 861 O O . PHE A 1 103 ? -7.916 -12.644 8.966 1.00 93.81 103 PHE A O 1
ATOM 868 N N . ASN A 1 104 ? -6.138 -11.860 7.834 1.00 92.00 104 ASN A N 1
ATOM 869 C CA . ASN A 1 104 ? -6.446 -12.524 6.565 1.00 92.00 104 ASN A CA 1
ATOM 870 C C . ASN A 1 104 ? -7.842 -12.150 6.028 1.00 92.00 104 ASN A C 1
ATOM 872 O O . ASN A 1 104 ? -8.601 -13.009 5.577 1.00 92.00 104 ASN A O 1
ATOM 876 N N . ILE A 1 105 ? -8.194 -10.862 6.123 1.00 92.44 105 ILE A N 1
ATOM 877 C CA . ILE A 1 105 ? -9.387 -10.326 5.463 1.00 92.44 105 ILE A CA 1
ATOM 878 C C . ILE A 1 105 ? -9.125 -10.034 3.990 1.00 92.44 105 ILE A C 1
ATOM 880 O O . ILE A 1 105 ? -8.029 -9.622 3.610 1.00 92.44 105 ILE A O 1
ATOM 884 N N . GLU A 1 106 ? -10.166 -10.193 3.181 1.00 90.44 106 GLU A N 1
ATOM 885 C CA . GLU A 1 106 ? -10.176 -9.759 1.789 1.00 90.44 106 GLU A CA 1
ATOM 886 C C . GLU A 1 106 ? -10.929 -8.434 1.645 1.00 90.44 106 GLU A C 1
ATOM 888 O O . GLU A 1 106 ? -11.888 -8.162 2.371 1.00 90.44 106 GLU A O 1
ATOM 893 N N . TYR A 1 107 ? -10.459 -7.610 0.713 1.00 91.88 107 TYR A N 1
ATOM 894 C CA . TYR A 1 107 ? -11.064 -6.340 0.333 1.00 91.88 107 TYR A CA 1
ATOM 895 C C . TYR A 1 107 ? -10.947 -6.200 -1.185 1.00 91.88 107 TYR A C 1
ATOM 897 O O . TYR A 1 107 ? -9.866 -5.918 -1.704 1.00 91.88 107 TYR A O 1
ATOM 905 N N . ASP A 1 108 ? -12.048 -6.450 -1.891 1.00 90.50 108 ASP A N 1
ATOM 906 C CA . ASP A 1 108 ? -12.057 -6.635 -3.350 1.00 90.50 108 ASP A CA 1
ATOM 907 C C . ASP A 1 108 ? -11.510 -5.411 -4.107 1.00 90.50 108 ASP A C 1
ATOM 909 O O . ASP A 1 108 ? -10.773 -5.540 -5.086 1.00 90.50 108 ASP A O 1
ATOM 913 N N . GLU A 1 109 ? -11.782 -4.208 -3.598 1.00 92.69 109 GLU A N 1
ATOM 914 C CA . GLU A 1 109 ? -11.350 -2.941 -4.195 1.00 92.69 109 GLU A CA 1
ATOM 915 C C . GLU A 1 109 ? -9.894 -2.561 -3.864 1.00 92.69 109 GLU A C 1
ATOM 917 O O . GLU A 1 109 ? -9.414 -1.512 -4.304 1.00 92.69 109 GLU A O 1
ATOM 922 N N . PHE A 1 110 ? -9.155 -3.396 -3.120 1.00 95.44 110 PHE A N 1
ATOM 923 C CA . PHE A 1 110 ? -7.800 -3.077 -2.659 1.00 95.44 110 PHE A CA 1
ATOM 924 C C . PHE A 1 110 ? -6.853 -2.735 -3.811 1.00 95.44 110 PHE A C 1
ATOM 926 O O . PHE A 1 110 ? -6.285 -1.643 -3.847 1.00 95.44 110 PHE A O 1
ATOM 933 N N . TYR A 1 111 ? -6.673 -3.658 -4.760 1.00 95.50 111 TYR A N 1
ATOM 934 C CA . TYR A 1 111 ? -5.711 -3.482 -5.847 1.00 95.50 111 TYR A CA 1
ATOM 935 C C . TYR A 1 111 ? -6.144 -2.434 -6.881 1.00 95.50 111 TYR A C 1
ATOM 937 O O . TYR A 1 111 ? -5.298 -1.617 -7.254 1.00 95.50 111 TYR A O 1
ATOM 945 N N . PRO A 1 112 ? -7.421 -2.371 -7.316 1.00 94.94 112 PRO A N 1
ATOM 946 C CA . PRO A 1 112 ? -7.891 -1.277 -8.165 1.00 94.94 112 PRO A CA 1
ATOM 947 C C . PRO A 1 112 ? -7.635 0.104 -7.546 1.00 94.94 112 PRO A C 1
ATOM 949 O O . PRO A 1 112 ? -7.084 0.993 -8.209 1.00 94.94 112 PRO A O 1
ATOM 952 N N . LYS A 1 113 ? -7.949 0.279 -6.253 1.00 96.56 113 LYS A N 1
ATOM 953 C CA . LYS A 1 113 ? -7.686 1.537 -5.543 1.00 96.56 113 LYS A CA 1
ATOM 954 C C . LYS A 1 113 ? -6.186 1.783 -5.383 1.00 96.56 113 LYS A C 1
ATOM 956 O O . LYS A 1 113 ? -5.748 2.895 -5.675 1.00 96.56 113 LYS A O 1
ATOM 961 N N . LEU A 1 114 ? -5.386 0.772 -5.041 1.00 97.31 114 LEU A N 1
ATOM 962 C CA . LEU A 1 114 ? -3.924 0.886 -4.954 1.00 97.31 114 LEU A CA 1
ATOM 963 C C . LEU A 1 114 ? -3.297 1.330 -6.278 1.00 97.31 114 LEU A C 1
ATOM 965 O O . LEU A 1 114 ? -2.453 2.222 -6.294 1.00 97.31 114 LEU A O 1
ATOM 969 N N . ALA A 1 115 ? -3.734 0.771 -7.407 1.00 97.25 115 ALA A N 1
ATOM 970 C CA . ALA A 1 115 ? -3.262 1.207 -8.715 1.00 97.25 115 ALA A CA 1
ATOM 971 C C . ALA A 1 115 ? -3.610 2.681 -8.971 1.00 97.25 115 ALA A C 1
ATOM 973 O O . ALA A 1 115 ? -2.779 3.437 -9.476 1.00 97.25 115 ALA A O 1
ATOM 974 N N . SER A 1 116 ? -4.803 3.128 -8.568 1.00 96.38 116 SER A N 1
ATOM 975 C CA . SER A 1 116 ? -5.228 4.523 -8.734 1.00 96.38 116 SER A CA 1
ATOM 976 C C . SER A 1 116 ? -4.393 5.529 -7.923 1.00 96.38 116 SER A C 1
ATOM 978 O O . SER A 1 116 ? -4.248 6.678 -8.357 1.00 96.38 116 SER A O 1
ATOM 980 N N . THR A 1 117 ? -3.803 5.107 -6.793 1.00 97.75 117 THR A N 1
ATOM 981 C CA . THR A 1 117 ? -2.952 5.963 -5.946 1.00 97.75 117 THR A CA 1
ATOM 982 C C . THR A 1 117 ? -1.527 6.112 -6.469 1.00 97.75 117 THR A C 1
ATOM 984 O O . THR A 1 117 ? -0.784 6.960 -5.972 1.00 97.75 117 THR A O 1
ATOM 987 N N . VAL A 1 118 ? -1.120 5.332 -7.474 1.00 98.06 118 VAL A N 1
ATOM 988 C CA . VAL A 1 118 ? 0.192 5.458 -8.122 1.00 98.06 118 VAL A CA 1
ATOM 989 C C . VAL A 1 118 ? 0.201 6.719 -8.988 1.00 98.06 118 VAL A C 1
ATOM 991 O O . VAL A 1 118 ? -0.115 6.695 -10.175 1.00 98.06 118 VAL A O 1
ATOM 994 N N . GLN A 1 119 ? 0.519 7.836 -8.342 1.00 96.88 119 GLN A N 1
ATOM 995 C CA . GLN A 1 119 ? 0.599 9.184 -8.900 1.00 96.88 119 GLN A CA 1
ATOM 996 C C . GLN A 1 119 ? 1.917 9.819 -8.451 1.00 96.88 119 GLN A C 1
ATOM 998 O O . GLN A 1 119 ? 2.495 9.398 -7.439 1.00 96.88 119 GLN A O 1
ATOM 1003 N N . LYS A 1 120 ? 2.408 10.825 -9.185 1.00 97.00 120 LYS A N 1
ATOM 1004 C CA . LYS A 1 120 ? 3.715 11.442 -8.904 1.00 97.00 120 LYS A CA 1
ATOM 1005 C C . LYS A 1 120 ? 3.825 11.965 -7.472 1.00 97.00 120 LYS A C 1
ATOM 1007 O O . LYS A 1 120 ? 4.875 11.811 -6.859 1.00 97.00 120 LYS A O 1
ATOM 1012 N N . GLU A 1 121 ? 2.743 12.518 -6.925 1.00 96.56 121 GLU A N 1
ATOM 1013 C CA . GLU A 1 121 ? 2.702 13.137 -5.600 1.00 96.56 121 GLU A CA 1
ATOM 1014 C C . GLU A 1 121 ? 3.006 12.100 -4.514 1.00 96.56 121 GLU A C 1
ATOM 1016 O O . GLU A 1 121 ? 3.792 12.356 -3.603 1.00 96.56 121 GLU A O 1
ATOM 1021 N N . ASN A 1 122 ? 2.455 10.894 -4.666 1.00 97.56 122 ASN A N 1
ATOM 1022 C CA . ASN A 1 122 ? 2.683 9.785 -3.744 1.00 97.56 122 ASN A CA 1
ATOM 1023 C C . ASN A 1 122 ? 4.047 9.121 -3.983 1.00 97.56 122 ASN A C 1
ATOM 1025 O O . ASN A 1 122 ? 4.730 8.743 -3.033 1.00 97.56 122 ASN A O 1
ATOM 1029 N N . CYS A 1 123 ? 4.490 9.030 -5.241 1.00 97.62 123 CYS A N 1
ATOM 1030 C CA . CYS A 1 123 ? 5.749 8.377 -5.621 1.00 97.62 123 CYS A CA 1
ATOM 1031 C C . CYS A 1 123 ? 7.020 9.123 -5.167 1.00 97.62 123 CYS A C 1
ATOM 1033 O O . CYS A 1 123 ? 8.116 8.572 -5.261 1.00 97.62 123 CYS A O 1
ATOM 1035 N N . ILE A 1 124 ? 6.901 10.351 -4.655 1.00 96.62 124 ILE A N 1
ATOM 1036 C CA . ILE A 1 124 ? 8.013 11.079 -4.016 1.00 96.62 124 ILE A CA 1
ATOM 1037 C C . ILE A 1 124 ? 8.329 10.501 -2.621 1.00 96.62 124 ILE A C 1
ATOM 1039 O O . ILE A 1 124 ? 9.466 10.597 -2.148 1.00 96.62 124 ILE A O 1
ATOM 1043 N N . SER A 1 125 ? 7.342 9.889 -1.958 1.00 96.19 125 SER A N 1
ATOM 1044 C CA . SER A 1 125 ? 7.479 9.338 -0.609 1.00 96.19 125 SER A CA 1
ATOM 1045 C C . SER A 1 125 ? 8.090 7.936 -0.627 1.00 96.19 125 SER A C 1
ATOM 1047 O O . SER A 1 125 ? 7.517 6.997 -1.177 1.00 96.19 125 SER A O 1
ATOM 1049 N N . GLU A 1 126 ? 9.226 7.761 0.056 1.00 95.69 126 GLU A N 1
ATOM 1050 C CA . GLU A 1 126 ? 9.814 6.430 0.275 1.00 95.69 126 GLU A CA 1
ATOM 1051 C C . GLU A 1 126 ? 8.874 5.498 1.037 1.00 95.69 126 GLU A C 1
ATOM 1053 O O . GLU A 1 126 ? 8.806 4.315 0.715 1.00 95.69 126 GLU A O 1
ATOM 1058 N N . GLY A 1 127 ? 8.127 6.027 2.012 1.00 95.81 127 GLY A N 1
ATOM 1059 C CA . GLY A 1 127 ? 7.161 5.240 2.778 1.00 95.81 127 GLY A CA 1
ATOM 1060 C C . GLY A 1 127 ? 6.075 4.648 1.880 1.00 95.81 127 GLY A C 1
ATOM 1061 O O . GLY A 1 127 ? 5.754 3.469 2.003 1.00 95.81 127 GLY A O 1
ATOM 1062 N N . TYR A 1 128 ? 5.583 5.431 0.914 1.00 97.62 128 TYR A N 1
ATOM 1063 C CA . TYR A 1 128 ? 4.608 4.956 -0.069 1.00 97.62 128 TYR A CA 1
ATOM 1064 C C . TYR A 1 128 ? 5.203 3.909 -1.018 1.00 97.62 128 TYR A C 1
ATOM 1066 O O . TYR A 1 128 ? 4.599 2.861 -1.247 1.00 97.62 128 TYR A O 1
ATOM 1074 N N . LEU A 1 129 ? 6.405 4.154 -1.547 1.00 97.94 129 LEU A N 1
ATOM 1075 C CA . LEU A 1 129 ? 7.070 3.194 -2.428 1.00 97.94 129 LEU A CA 1
ATOM 1076 C C . LEU A 1 129 ? 7.380 1.872 -1.706 1.00 97.94 129 LEU A C 1
ATOM 1078 O O . LEU A 1 129 ? 7.230 0.808 -2.301 1.00 97.94 129 LEU A O 1
ATOM 1082 N N . LEU A 1 130 ? 7.773 1.919 -0.430 1.00 96.62 130 LEU A N 1
ATOM 1083 C CA . LEU A 1 130 ? 7.978 0.724 0.388 1.00 96.62 130 LEU A CA 1
ATOM 1084 C C . LEU A 1 130 ? 6.659 -0.005 0.665 1.00 96.62 130 LEU A C 1
ATOM 1086 O O . LEU A 1 130 ? 6.619 -1.233 0.606 1.00 96.62 130 LEU A O 1
ATOM 1090 N N . PHE A 1 131 ? 5.583 0.735 0.938 1.00 96.56 131 PHE A N 1
ATOM 1091 C CA . PHE A 1 131 ? 4.247 0.165 1.079 1.00 96.56 131 PHE A CA 1
ATOM 1092 C C . PHE A 1 131 ? 3.815 -0.585 -0.187 1.00 96.56 131 PHE A C 1
ATOM 1094 O O . PHE A 1 131 ? 3.405 -1.737 -0.078 1.00 96.56 131 PHE A O 1
ATOM 1101 N N . LEU A 1 132 ? 3.994 -0.002 -1.379 1.00 97.62 132 LEU A N 1
ATOM 1102 C CA . LEU A 1 132 ? 3.713 -0.691 -2.645 1.00 97.62 132 LEU A CA 1
ATOM 1103 C C . LEU A 1 132 ? 4.473 -2.018 -2.757 1.00 97.62 132 LEU A C 1
ATOM 1105 O O . LEU A 1 132 ? 3.883 -3.034 -3.114 1.00 97.62 132 LEU A O 1
ATOM 1109 N N . LEU A 1 133 ? 5.766 -2.033 -2.419 1.00 96.88 133 LEU A N 1
ATOM 1110 C CA . LEU A 1 133 ? 6.563 -3.263 -2.451 1.00 96.88 133 LEU A CA 1
ATOM 1111 C C . LEU A 1 133 ? 6.033 -4.324 -1.482 1.00 96.88 133 LEU A C 1
ATOM 1113 O O . LEU A 1 133 ? 5.969 -5.494 -1.847 1.00 96.88 133 LEU A O 1
ATOM 1117 N N . LYS A 1 134 ? 5.631 -3.930 -0.269 1.00 95.25 134 LYS A N 1
ATOM 1118 C CA . LYS A 1 134 ? 5.036 -4.845 0.718 1.00 95.25 134 LYS A CA 1
ATOM 1119 C C . LYS A 1 134 ? 3.688 -5.393 0.245 1.00 95.25 134 LYS A C 1
ATOM 1121 O O . LYS A 1 134 ? 3.490 -6.605 0.269 1.00 95.25 134 LYS A O 1
ATOM 1126 N N . ALA A 1 135 ? 2.812 -4.520 -0.252 1.00 95.31 135 ALA A N 1
ATOM 1127 C CA . ALA A 1 135 ? 1.487 -4.876 -0.755 1.00 95.31 135 ALA A CA 1
ATOM 1128 C C . ALA A 1 135 ? 1.541 -5.848 -1.942 1.00 95.31 135 ALA A C 1
ATOM 1130 O O . ALA A 1 135 ? 0.642 -6.669 -2.112 1.00 95.31 135 ALA A O 1
ATOM 1131 N N . LEU A 1 136 ? 2.613 -5.772 -2.733 1.00 95.00 136 LEU A N 1
ATOM 1132 C CA . LEU A 1 136 ? 2.860 -6.619 -3.894 1.00 95.00 136 LEU A CA 1
ATOM 1133 C C . LEU A 1 136 ? 3.864 -7.746 -3.608 1.00 95.00 136 LEU A C 1
ATOM 1135 O O . LEU A 1 136 ? 4.322 -8.381 -4.546 1.00 95.00 136 LEU A O 1
ATOM 1139 N N . LYS A 1 137 ? 4.259 -8.011 -2.356 1.00 92.50 137 LYS A N 1
ATOM 1140 C CA . LYS A 1 137 ? 5.248 -9.068 -2.059 1.00 92.50 137 LYS A CA 1
ATOM 1141 C C . LYS A 1 137 ? 4.683 -10.475 -2.283 1.00 92.50 137 LYS A C 1
ATOM 1143 O O . LYS A 1 137 ? 5.444 -11.396 -2.568 1.00 92.50 137 LYS A O 1
ATOM 1148 N N . ASP A 1 138 ? 3.375 -10.662 -2.099 1.00 85.81 138 ASP A N 1
ATOM 1149 C CA . ASP A 1 138 ? 2.746 -11.981 -2.211 1.00 85.81 138 ASP A CA 1
ATOM 1150 C C . ASP A 1 138 ? 2.733 -12.454 -3.673 1.00 85.81 138 ASP A C 1
ATOM 1152 O O . ASP A 1 138 ? 2.132 -11.829 -4.543 1.00 85.81 138 ASP A O 1
ATOM 1156 N N . SER A 1 139 ? 3.393 -13.581 -3.940 1.00 74.88 139 SER A N 1
ATOM 1157 C CA . SER A 1 139 ? 3.500 -14.185 -5.273 1.00 74.88 139 SER A CA 1
ATOM 1158 C C . SER A 1 139 ? 2.183 -14.776 -5.789 1.00 74.88 139 SER A C 1
ATOM 1160 O O . SER A 1 139 ? 2.137 -15.278 -6.906 1.00 74.88 139 SER A O 1
ATOM 1162 N N . ARG A 1 140 ? 1.134 -14.817 -4.959 1.00 82.50 140 ARG A N 1
ATOM 1163 C CA . ARG A 1 140 ? -0.191 -15.355 -5.316 1.00 82.50 140 ARG A CA 1
ATOM 1164 C C . ARG A 1 140 ? -1.150 -14.293 -5.849 1.00 82.50 140 ARG A C 1
ATOM 1166 O O . ARG A 1 140 ? -2.282 -14.626 -6.183 1.00 82.50 140 ARG A O 1
ATOM 1173 N N . ILE A 1 141 ? -0.729 -13.031 -5.866 1.00 87.50 141 ILE A N 1
ATOM 1174 C CA . ILE A 1 141 ? -1.522 -11.929 -6.409 1.00 87.50 141 ILE A CA 1
ATOM 1175 C C . ILE A 1 141 ? -1.682 -12.150 -7.912 1.00 87.50 141 ILE A C 1
ATOM 1177 O O . ILE A 1 141 ? -0.713 -12.464 -8.597 1.00 87.50 141 ILE A O 1
ATOM 1181 N N . ASP A 1 142 ? -2.905 -11.983 -8.410 1.00 89.62 142 ASP A N 1
ATOM 1182 C CA . ASP A 1 142 ? -3.180 -12.073 -9.841 1.00 89.62 142 ASP A CA 1
ATOM 1183 C C . ASP A 1 142 ? -2.401 -10.993 -10.613 1.00 89.62 142 ASP A C 1
ATOM 1185 O O . ASP A 1 142 ? -2.368 -9.824 -10.211 1.00 89.62 142 ASP A O 1
ATOM 1189 N N . GLU A 1 143 ? -1.793 -11.379 -11.737 1.00 89.50 143 GLU A N 1
ATOM 1190 C CA . GLU A 1 143 ? -1.048 -10.479 -12.619 1.00 89.50 143 GLU A CA 1
ATOM 1191 C C . GLU A 1 143 ? -1.904 -9.268 -13.026 1.00 89.50 143 GLU A C 1
ATOM 1193 O O . GLU A 1 143 ? -1.397 -8.141 -13.080 1.00 89.50 143 GLU A O 1
ATOM 1198 N N . ASP A 1 144 ? -3.207 -9.475 -13.241 1.00 91.69 144 ASP A N 1
ATOM 1199 C CA . ASP A 1 144 ? -4.146 -8.437 -13.672 1.00 91.69 144 ASP A CA 1
ATOM 1200 C C . ASP A 1 144 ? -4.284 -7.292 -12.654 1.00 91.69 144 ASP A C 1
ATOM 1202 O O . ASP A 1 144 ? -4.593 -6.157 -13.031 1.00 91.69 144 ASP A O 1
ATOM 1206 N N . TYR A 1 145 ? -3.972 -7.537 -11.378 1.00 92.38 145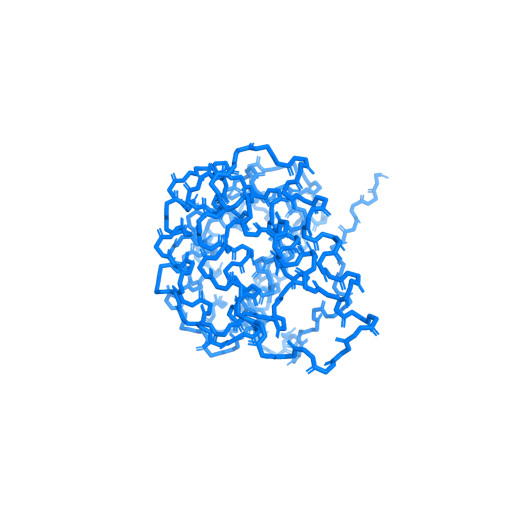 TYR A N 1
ATOM 1207 C CA . TYR A 1 145 ? -3.947 -6.504 -10.341 1.00 92.38 145 TYR A CA 1
ATOM 1208 C C . TYR A 1 145 ? -2.648 -5.695 -10.316 1.00 92.38 145 TYR A C 1
ATOM 1210 O O . TYR A 1 145 ? -2.654 -4.513 -9.963 1.00 92.38 145 TYR A O 1
ATOM 1218 N N . ILE A 1 146 ? -1.527 -6.306 -10.698 1.00 93.44 146 ILE A N 1
ATOM 1219 C CA . ILE A 1 146 ? -0.197 -5.682 -10.622 1.00 93.44 146 ILE A CA 1
ATOM 1220 C C . ILE A 1 146 ? 0.133 -4.947 -11.918 1.00 93.44 146 ILE A C 1
ATOM 1222 O O . ILE A 1 146 ? 0.734 -3.870 -11.914 1.00 93.44 146 ILE A O 1
ATOM 1226 N N . LYS A 1 147 ? -0.284 -5.503 -13.053 1.00 93.88 147 LYS A N 1
ATOM 1227 C CA . LYS A 1 147 ? 0.000 -4.979 -14.388 1.00 93.88 147 LYS A CA 1
ATOM 1228 C C . LYS A 1 147 ? -0.364 -3.496 -14.575 1.00 93.88 147 LYS A C 1
ATOM 1230 O O . LYS A 1 147 ? 0.452 -2.787 -15.165 1.00 93.88 147 LYS A O 1
ATOM 1235 N N . PRO A 1 148 ? -1.484 -2.964 -14.038 1.00 95.38 148 PRO A N 1
ATOM 1236 C CA . PRO A 1 148 ? -1.815 -1.539 -14.146 1.00 95.38 148 PRO A CA 1
ATOM 1237 C C . PRO A 1 148 ? -0.887 -0.601 -13.355 1.00 95.38 148 PRO A C 1
ATOM 1239 O O . PRO A 1 148 ? -0.850 0.599 -13.634 1.00 95.38 148 PRO A O 1
ATOM 1242 N N . ILE A 1 149 ? -0.138 -1.114 -12.373 1.00 97.06 149 ILE A N 1
ATOM 1243 C CA . ILE A 1 149 ? 0.762 -0.321 -11.519 1.00 97.06 149 ILE A CA 1
ATOM 1244 C C . ILE A 1 149 ? 2.032 0.073 -12.279 1.00 97.06 149 ILE A C 1
ATOM 1246 O O . ILE A 1 149 ? 2.523 1.192 -12.119 1.00 97.06 149 ILE A O 1
ATOM 1250 N N . LEU A 1 150 ? 2.559 -0.811 -13.133 1.00 96.94 150 LEU A N 1
ATOM 1251 C CA . LEU A 1 150 ? 3.834 -0.588 -13.821 1.00 96.94 150 LEU A CA 1
ATOM 1252 C C . LEU A 1 150 ? 3.818 0.621 -14.775 1.00 96.94 150 LEU A C 1
ATOM 1254 O O . LEU A 1 150 ? 4.717 1.456 -14.646 1.00 96.94 150 LEU A O 1
ATOM 1258 N N . PRO A 1 151 ? 2.824 0.796 -15.673 1.00 96.50 151 PRO A N 1
ATOM 1259 C CA . PRO A 1 151 ? 2.739 1.996 -16.502 1.00 96.50 151 PRO A CA 1
ATOM 1260 C C . PRO A 1 151 ? 2.653 3.281 -15.680 1.00 96.50 151 PRO A C 1
ATOM 1262 O O . PRO A 1 151 ? 3.328 4.253 -16.002 1.00 96.50 151 PRO A O 1
ATOM 1265 N N . ARG A 1 152 ? 1.894 3.268 -14.578 1.00 97.69 152 ARG A N 1
ATOM 1266 C CA . ARG A 1 152 ? 1.720 4.435 -13.703 1.00 97.69 152 ARG A CA 1
ATOM 1267 C C . ARG A 1 152 ? 3.001 4.808 -12.962 1.00 97.69 152 ARG A C 1
ATOM 1269 O O . ARG A 1 152 ? 3.332 5.985 -12.870 1.00 97.69 152 ARG A O 1
ATOM 1276 N N . LEU A 1 153 ? 3.756 3.823 -12.470 1.00 97.94 153 LEU A N 1
ATOM 1277 C CA . LEU A 1 153 ? 5.085 4.071 -11.899 1.00 97.94 153 LEU A CA 1
ATOM 1278 C C . LEU A 1 153 ? 6.043 4.609 -12.964 1.00 97.94 153 LEU A C 1
ATOM 1280 O O . LEU A 1 153 ? 6.818 5.524 -12.695 1.00 97.94 153 LEU A O 1
ATOM 1284 N N . SER A 1 154 ? 5.987 4.055 -14.175 1.00 97.06 154 SER A N 1
ATOM 1285 C CA . SER A 1 154 ? 6.827 4.497 -15.284 1.00 97.06 154 SER A CA 1
ATOM 1286 C C . SER A 1 154 ? 6.514 5.938 -15.698 1.00 97.06 154 SER A C 1
ATOM 1288 O O . SER A 1 154 ? 7.436 6.712 -15.938 1.00 97.06 154 SER A O 1
ATOM 1290 N N . GLU A 1 155 ? 5.243 6.327 -15.729 1.00 97.00 155 GLU A N 1
ATOM 1291 C CA . GLU A 1 155 ? 4.806 7.709 -15.943 1.00 97.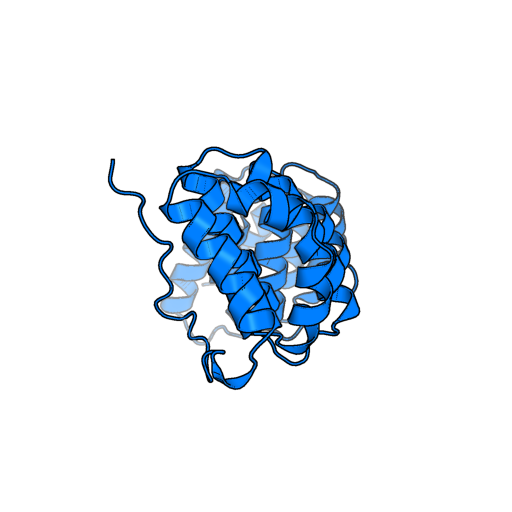00 155 GLU A CA 1
ATOM 1292 C C . GLU A 1 155 ? 5.258 8.626 -14.801 1.00 97.00 155 GLU A C 1
ATOM 1294 O O . GLU A 1 155 ? 5.946 9.617 -15.035 1.00 97.00 155 GLU A O 1
ATOM 1299 N N . ALA A 1 156 ? 5.013 8.240 -13.546 1.00 97.19 156 ALA A N 1
ATOM 1300 C CA . ALA A 1 156 ? 5.472 9.006 -12.391 1.00 97.19 156 ALA A CA 1
ATOM 1301 C C . ALA A 1 156 ? 6.997 9.215 -12.394 1.00 97.19 156 ALA A C 1
ATOM 1303 O O . ALA A 1 156 ? 7.473 10.278 -12.003 1.00 97.19 156 ALA A O 1
ATOM 1304 N N . SER A 1 157 ? 7.775 8.234 -12.867 1.00 96.81 157 SER A N 1
ATOM 1305 C CA . SER A 1 157 ? 9.239 8.305 -12.877 1.00 96.81 157 SER A CA 1
ATOM 1306 C C . SER A 1 157 ? 9.808 9.435 -13.744 1.00 96.81 157 SER A C 1
ATOM 1308 O O . SER A 1 157 ? 10.879 9.942 -13.415 1.00 96.81 157 SER A O 1
ATOM 1310 N N . VAL A 1 158 ? 9.105 9.866 -14.800 1.00 96.25 158 VAL A N 1
ATOM 1311 C CA . VAL A 1 158 ? 9.543 10.988 -15.655 1.00 96.25 158 VAL A CA 1
ATOM 1312 C C . VAL A 1 158 ? 9.060 12.352 -15.148 1.00 96.25 158 VAL A C 1
ATOM 1314 O O . VAL A 1 158 ? 9.575 13.378 -15.586 1.00 96.25 158 VAL A O 1
ATOM 1317 N N . GLU A 1 159 ? 8.104 12.381 -14.216 1.00 95.75 159 GLU A N 1
ATOM 1318 C CA . GLU A 1 159 ? 7.515 13.618 -13.679 1.00 95.75 159 GLU A CA 1
ATOM 1319 C C . GLU A 1 159 ? 8.106 14.067 -12.335 1.00 95.75 159 GLU A C 1
ATOM 1321 O O . GLU A 1 159 ? 7.852 15.184 -11.879 1.00 95.75 159 GLU A O 1
ATOM 1326 N N . VAL A 1 160 ? 8.875 13.204 -11.672 1.00 96.12 160 VAL A N 1
ATOM 1327 C CA . VAL A 1 160 ? 9.482 13.487 -10.366 1.00 96.12 160 VAL A CA 1
ATOM 1328 C C . VAL A 1 160 ? 10.938 13.937 -10.494 1.00 96.12 160 VAL A C 1
ATOM 1330 O O . VAL A 1 160 ? 11.588 13.780 -11.524 1.00 96.12 160 VAL A O 1
ATOM 1333 N N . SER A 1 161 ? 11.492 14.479 -9.406 1.00 95.38 161 SER A N 1
ATOM 1334 C CA . SER A 1 161 ? 12.910 14.846 -9.356 1.00 95.38 161 SER A CA 1
ATOM 1335 C C . SER A 1 161 ? 13.826 13.641 -9.578 1.00 95.38 161 SER A C 1
ATOM 1337 O O . SER A 1 161 ? 13.494 12.520 -9.200 1.00 95.38 161 SER A O 1
ATOM 1339 N N . SER A 1 162 ? 15.038 13.883 -10.077 1.00 93.56 162 SER A N 1
ATOM 1340 C CA . SER A 1 162 ? 16.080 12.868 -10.280 1.00 93.56 162 SER A CA 1
ATOM 1341 C C . SER A 1 162 ? 16.277 11.921 -9.089 1.00 93.56 162 SER A C 1
ATOM 1343 O O . SER A 1 162 ? 16.362 10.704 -9.257 1.00 93.56 162 SER A O 1
ATOM 1345 N N . LYS A 1 163 ? 16.286 12.481 -7.869 1.00 93.19 163 LYS A N 1
ATOM 1346 C CA . LYS A 1 163 ? 16.397 11.721 -6.616 1.00 93.19 163 LYS A CA 1
ATOM 1347 C C . LYS A 1 163 ? 15.244 10.742 -6.425 1.00 93.19 163 LYS A C 1
ATOM 1349 O O . LYS A 1 163 ? 15.470 9.619 -5.989 1.00 93.19 163 LYS A O 1
ATOM 1354 N N . SER A 1 164 ? 14.024 11.168 -6.728 1.00 95.81 164 SER A N 1
ATOM 1355 C CA . SER A 1 164 ? 12.824 10.341 -6.588 1.00 95.81 164 SER A CA 1
ATOM 1356 C C . SER A 1 164 ? 12.699 9.353 -7.747 1.00 95.81 164 SER A C 1
ATOM 1358 O O . SER A 1 164 ? 12.361 8.200 -7.514 1.00 95.81 164 SER A O 1
ATOM 1360 N N . CYS A 1 165 ? 13.066 9.754 -8.969 1.00 96.56 165 CYS A N 1
ATOM 1361 C CA . CYS A 1 165 ? 13.053 8.907 -10.163 1.00 96.56 165 CYS A CA 1
ATOM 1362 C C . CYS A 1 165 ? 13.872 7.631 -9.951 1.00 96.56 165 CYS A C 1
ATOM 1364 O O . CYS A 1 165 ? 13.373 6.535 -10.192 1.00 96.56 165 CYS A O 1
ATOM 1366 N N . VAL A 1 166 ? 15.088 7.751 -9.401 1.00 95.75 166 VAL A N 1
ATOM 1367 C CA . VAL A 1 166 ? 15.915 6.586 -9.045 1.00 95.75 166 VAL A CA 1
ATOM 1368 C C . VAL A 1 166 ? 15.156 5.617 -8.139 1.00 95.75 166 VAL A C 1
ATOM 1370 O O . VAL A 1 166 ? 15.168 4.416 -8.390 1.00 95.75 166 VAL A O 1
ATOM 1373 N N . LYS A 1 167 ? 14.449 6.116 -7.124 1.00 96.62 167 LYS A N 1
ATOM 1374 C CA . LYS A 1 167 ? 13.692 5.273 -6.189 1.00 96.62 167 LYS A CA 1
ATOM 1375 C C . LYS A 1 167 ? 12.496 4.616 -6.862 1.00 96.62 167 LYS A C 1
ATOM 1377 O O . LYS A 1 167 ? 12.305 3.422 -6.680 1.00 96.62 167 LYS A O 1
ATOM 1382 N N . VAL A 1 168 ? 11.760 5.357 -7.691 1.00 97.88 168 VAL A N 1
ATOM 1383 C CA . VAL A 1 168 ? 10.638 4.824 -8.477 1.00 97.88 168 VAL A CA 1
ATOM 1384 C C . VAL A 1 168 ? 11.113 3.725 -9.431 1.00 97.88 168 VAL A C 1
ATOM 1386 O O . VAL A 1 168 ? 10.522 2.650 -9.465 1.00 97.88 168 VAL A O 1
ATOM 1389 N N . LEU A 1 169 ? 12.220 3.934 -10.150 1.00 97.06 169 LEU A N 1
ATOM 1390 C CA . LEU A 1 169 ? 12.818 2.910 -11.010 1.00 97.06 169 LEU A CA 1
ATOM 1391 C C . LEU A 1 169 ? 13.281 1.681 -10.216 1.00 97.06 169 LEU A C 1
ATOM 1393 O O . LEU A 1 169 ? 13.117 0.550 -10.676 1.00 97.06 169 LEU A O 1
ATOM 1397 N N . TYR A 1 170 ? 13.822 1.884 -9.011 1.00 96.12 170 TYR A N 1
ATOM 1398 C CA . TYR A 1 170 ? 14.132 0.784 -8.098 1.00 96.12 170 TYR A CA 1
ATOM 1399 C C . TYR A 1 170 ? 12.871 0.039 -7.647 1.00 96.12 170 TYR A C 1
ATOM 1401 O O . TYR A 1 170 ? 12.875 -1.187 -7.612 1.00 96.12 170 TYR A O 1
ATOM 1409 N N . THR A 1 171 ? 11.775 0.738 -7.360 1.00 97.56 171 THR A N 1
ATOM 1410 C CA . THR A 1 171 ? 10.486 0.103 -7.069 1.00 97.56 171 THR A CA 1
ATOM 1411 C C . THR A 1 171 ? 10.016 -0.740 -8.251 1.00 97.56 171 THR A C 1
ATOM 1413 O O . THR A 1 171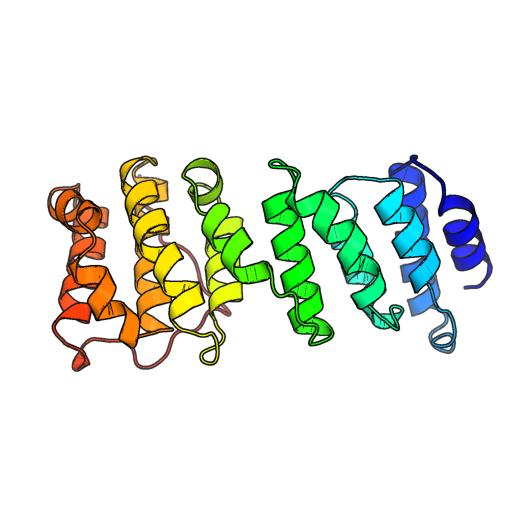 ? 9.680 -1.904 -8.056 1.00 97.56 171 THR A O 1
ATOM 1416 N N . ILE A 1 172 ? 10.068 -0.207 -9.479 1.00 97.31 172 ILE A N 1
ATOM 1417 C CA . ILE A 1 172 ? 9.693 -0.940 -10.699 1.00 97.31 172 ILE A CA 1
ATOM 1418 C C . ILE A 1 172 ? 10.506 -2.229 -10.829 1.00 97.31 172 ILE A C 1
ATOM 1420 O O . ILE A 1 172 ? 9.923 -3.305 -10.939 1.00 97.31 172 ILE A O 1
ATOM 1424 N N . ILE A 1 173 ? 11.842 -2.157 -10.788 1.00 95.69 173 ILE A N 1
ATOM 1425 C CA . ILE A 1 173 ? 12.665 -3.361 -10.978 1.00 95.69 173 ILE A CA 1
ATOM 1426 C C . ILE A 1 173 ? 12.458 -4.381 -9.853 1.00 95.69 173 ILE A C 1
ATOM 1428 O O . ILE A 1 173 ? 12.510 -5.581 -10.102 1.00 95.69 173 ILE A O 1
ATOM 1432 N N . VAL A 1 174 ? 12.198 -3.936 -8.622 1.00 95.69 174 VAL A N 1
ATOM 1433 C CA . VAL A 1 174 ? 11.908 -4.841 -7.504 1.00 95.69 174 VAL A CA 1
ATOM 1434 C C . VAL A 1 174 ? 10.559 -5.533 -7.702 1.00 95.69 174 VAL A C 1
ATOM 1436 O O . VAL A 1 174 ? 10.507 -6.748 -7.540 1.00 95.69 174 VAL A O 1
ATOM 1439 N N . ILE A 1 175 ? 9.511 -4.817 -8.129 1.00 95.56 175 ILE A N 1
ATOM 1440 C CA . ILE A 1 175 ? 8.217 -5.425 -8.491 1.00 95.56 175 ILE A CA 1
ATOM 1441 C C . ILE A 1 175 ? 8.415 -6.481 -9.579 1.00 95.56 175 ILE A C 1
ATOM 1443 O O . ILE A 1 175 ? 7.988 -7.615 -9.401 1.00 95.56 175 ILE A O 1
ATOM 1447 N N . LEU A 1 176 ? 9.131 -6.151 -10.657 1.00 94.81 176 LEU A N 1
ATOM 1448 C CA . LEU A 1 176 ? 9.404 -7.094 -11.748 1.00 94.81 176 LEU A CA 1
ATOM 1449 C C . LEU A 1 176 ? 10.178 -8.336 -11.288 1.00 94.81 176 LEU A C 1
ATOM 1451 O O . LEU A 1 176 ? 10.000 -9.418 -11.832 1.00 94.81 176 LEU A O 1
ATOM 1455 N N . ARG A 1 177 ? 11.047 -8.206 -10.284 1.00 93.75 177 ARG A N 1
ATOM 1456 C CA . ARG A 1 177 ? 11.778 -9.349 -9.720 1.00 93.75 177 ARG A CA 1
ATOM 1457 C C . ARG A 1 177 ? 10.922 -10.208 -8.792 1.00 93.75 177 ARG A C 1
ATOM 1459 O O . ARG A 1 177 ? 11.178 -11.403 -8.709 1.00 93.75 177 ARG A O 1
ATOM 1466 N N . MET A 1 178 ? 9.944 -9.617 -8.104 1.00 92.88 178 MET A N 1
ATOM 1467 C CA . MET A 1 178 ? 8.941 -10.367 -7.336 1.00 92.88 178 MET A CA 1
ATOM 1468 C C . MET A 1 178 ? 7.944 -11.083 -8.262 1.00 92.88 178 MET A C 1
ATOM 1470 O O . MET A 1 178 ? 7.490 -12.167 -7.915 1.00 92.88 178 MET A O 1
ATOM 1474 N N . HIS A 1 179 ? 7.692 -10.509 -9.446 1.00 92.62 179 HIS A N 1
ATOM 1475 C CA . HIS A 1 179 ? 6.693 -10.936 -10.438 1.00 92.62 179 HIS A CA 1
ATOM 1476 C C . HIS A 1 179 ? 7.310 -11.055 -11.846 1.00 92.62 179 HIS A C 1
ATOM 1478 O O . HIS A 1 179 ? 7.120 -10.177 -12.699 1.00 92.62 179 HIS A O 1
ATOM 1484 N N . PRO A 1 180 ? 8.142 -12.086 -12.110 1.00 91.75 180 PRO A N 1
ATOM 1485 C CA . PRO A 1 180 ? 8.980 -12.152 -13.310 1.00 91.75 180 PRO A CA 1
ATOM 1486 C C . PRO A 1 180 ? 8.233 -12.247 -14.649 1.00 91.75 180 PRO A C 1
ATOM 1488 O O . PRO A 1 180 ? 8.823 -12.002 -15.709 1.00 91.75 180 PRO A O 1
ATOM 1491 N N . GLU A 1 181 ? 6.964 -12.630 -14.635 1.00 90.88 181 GLU A N 1
ATOM 1492 C CA . GLU A 1 181 ? 6.051 -12.634 -15.779 1.00 90.88 181 GLU A CA 1
ATOM 1493 C C . GLU A 1 181 ? 5.800 -11.219 -16.320 1.00 90.88 181 GLU A C 1
ATOM 1495 O O . GLU A 1 181 ? 5.745 -11.020 -17.540 1.00 90.88 181 GLU A O 1
ATOM 1500 N N . LEU A 1 182 ? 5.815 -10.214 -15.438 1.00 93.25 182 LEU A N 1
ATOM 1501 C CA . LEU A 1 182 ? 5.593 -8.811 -15.785 1.00 93.25 182 LEU A CA 1
ATOM 1502 C C . LEU A 1 182 ? 6.759 -8.162 -16.539 1.00 93.25 182 LEU A C 1
ATOM 1504 O O . LEU A 1 182 ? 6.602 -7.075 -17.102 1.00 93.25 182 LEU A O 1
ATOM 1508 N N . PHE A 1 183 ? 7.926 -8.813 -16.627 1.00 92.88 183 PHE A N 1
ATOM 1509 C CA . PHE A 1 183 ? 9.043 -8.305 -17.436 1.00 92.88 183 PHE A CA 1
ATOM 1510 C C . PHE A 1 183 ? 8.678 -8.135 -18.915 1.00 92.88 183 PHE A C 1
ATOM 1512 O O . PHE A 1 183 ? 9.331 -7.359 -19.611 1.00 92.88 183 PHE A O 1
ATOM 1519 N N . ARG A 1 184 ? 7.649 -8.837 -19.409 1.00 90.19 184 ARG A N 1
ATOM 1520 C CA . ARG A 1 184 ? 7.115 -8.610 -20.760 1.00 90.19 184 ARG A CA 1
ATOM 1521 C C . ARG A 1 184 ? 6.477 -7.227 -20.866 1.00 90.19 184 ARG A C 1
ATOM 1523 O O . ARG A 1 184 ? 6.857 -6.473 -21.749 1.00 90.19 184 ARG A O 1
ATOM 1530 N N . THR A 1 185 ? 5.621 -6.873 -19.908 1.00 89.38 185 THR A N 1
ATOM 1531 C CA . THR A 1 185 ? 4.964 -5.560 -19.817 1.00 89.38 185 THR A CA 1
ATOM 1532 C C . THR A 1 185 ? 5.977 -4.420 -19.737 1.00 89.38 185 THR A C 1
ATOM 1534 O O . THR A 1 185 ? 5.779 -3.380 -20.353 1.00 89.38 185 THR A O 1
ATOM 1537 N N . ALA A 1 186 ? 7.096 -4.617 -19.030 1.00 85.75 186 ALA A N 1
ATOM 1538 C CA . ALA A 1 186 ? 8.145 -3.603 -18.908 1.00 85.75 186 ALA A CA 1
ATOM 1539 C C . ALA A 1 186 ? 8.755 -3.175 -20.257 1.00 85.75 186 ALA A C 1
ATOM 1541 O O . ALA A 1 186 ? 9.204 -2.037 -20.384 1.00 85.75 186 ALA A O 1
ATOM 1542 N N . LYS A 1 187 ? 8.759 -4.060 -21.266 1.00 84.50 187 LYS A N 1
ATOM 1543 C CA . LYS A 1 187 ? 9.288 -3.752 -22.605 1.00 84.50 187 LYS A CA 1
ATOM 1544 C C . LYS A 1 187 ? 8.418 -2.768 -23.377 1.00 84.50 187 LYS A C 1
ATOM 1546 O O . L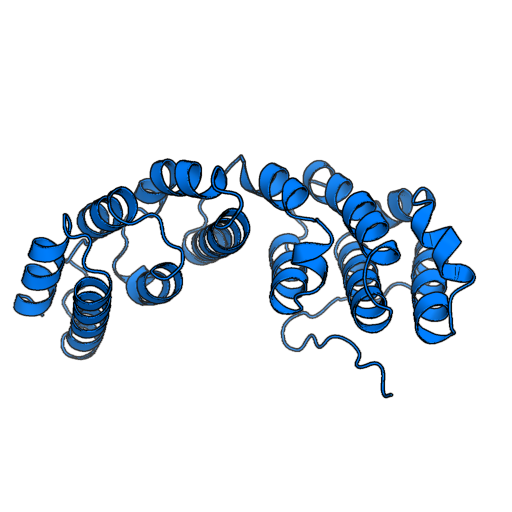YS A 1 187 ? 8.933 -2.096 -24.257 1.00 84.50 187 LYS A O 1
ATOM 1551 N N . ASP A 1 188 ? 7.144 -2.649 -23.022 1.00 88.62 188 ASP A N 1
ATOM 1552 C CA . ASP A 1 188 ? 6.193 -1.775 -23.712 1.00 88.62 188 ASP A CA 1
ATOM 1553 C C . ASP A 1 188 ? 6.068 -0.396 -23.032 1.00 88.62 188 ASP A C 1
ATOM 1555 O O . ASP A 1 188 ? 5.289 0.460 -23.455 1.00 88.62 188 ASP A O 1
ATOM 1559 N N . LEU A 1 189 ? 6.839 -0.148 -21.966 1.00 90.88 189 LEU A N 1
ATOM 1560 C CA . LEU A 1 189 ? 6.793 1.101 -21.207 1.00 90.88 189 LEU A CA 1
ATOM 1561 C C . LEU A 1 189 ? 7.669 2.174 -21.865 1.00 90.88 189 LEU A C 1
ATOM 1563 O O . LEU A 1 189 ? 8.858 2.306 -21.567 1.00 90.88 189 LEU A O 1
ATOM 1567 N N . ASN A 1 190 ? 7.061 2.985 -22.734 1.00 89.88 190 ASN A N 1
ATOM 1568 C CA . ASN A 1 190 ? 7.723 4.079 -23.459 1.00 89.88 190 ASN A CA 1
ATOM 1569 C C . ASN A 1 190 ? 8.559 5.003 -22.556 1.00 89.88 190 ASN A C 1
ATOM 1571 O O . ASN A 1 190 ? 9.651 5.425 -22.938 1.00 89.88 190 ASN A O 1
ATOM 1575 N N . GLN A 1 191 ? 8.089 5.301 -21.343 1.00 93.00 191 GLN A N 1
ATOM 1576 C CA . GLN A 1 191 ? 8.803 6.173 -20.412 1.00 93.00 191 GLN A CA 1
ATOM 1577 C C . GLN A 1 191 ? 10.140 5.572 -19.947 1.00 93.00 191 GLN A C 1
ATOM 1579 O O . GLN A 1 191 ? 11.094 6.323 -19.746 1.00 93.00 191 GLN A O 1
ATOM 1584 N N . LEU A 1 192 ? 10.275 4.242 -19.864 1.00 91.88 192 LEU A N 1
ATOM 1585 C CA . LEU A 1 192 ? 11.565 3.614 -19.552 1.00 91.88 192 LEU A CA 1
ATOM 1586 C C . LEU A 1 192 ? 12.598 3.836 -20.665 1.00 91.88 192 LEU A C 1
ATOM 1588 O O . LEU A 1 192 ? 13.777 4.022 -20.364 1.00 91.88 192 LEU A O 1
ATOM 1592 N N . TYR A 1 193 ? 12.176 3.880 -21.935 1.00 92.88 193 TYR A N 1
ATOM 1593 C CA . TYR A 1 193 ? 13.072 4.200 -23.054 1.00 92.88 193 TYR A CA 1
ATOM 1594 C C . TYR A 1 193 ? 13.575 5.642 -23.001 1.00 92.88 193 TYR A C 1
ATOM 1596 O O . TYR A 1 193 ? 14.749 5.889 -23.276 1.00 92.88 193 TYR A O 1
ATOM 1604 N N . ILE A 1 194 ? 12.721 6.591 -22.608 1.00 91.62 194 ILE A N 1
ATOM 1605 C CA . ILE A 1 194 ? 13.116 7.998 -22.422 1.00 91.62 194 ILE A CA 1
ATOM 1606 C C . ILE A 1 194 ? 14.249 8.092 -21.389 1.00 91.62 194 ILE A C 1
ATOM 1608 O O . ILE A 1 194 ? 15.246 8.787 -21.601 1.00 91.62 194 ILE A O 1
ATOM 1612 N N . LEU A 1 195 ? 14.135 7.333 -20.297 1.00 94.31 195 LEU A N 1
ATOM 1613 C CA . LEU A 1 195 ? 15.082 7.355 -19.184 1.00 94.31 195 LEU A CA 1
ATOM 1614 C C . LEU A 1 195 ? 16.449 6.730 -19.507 1.00 94.31 195 LEU A C 1
ATOM 1616 O O . LEU A 1 195 ? 17.410 6.986 -18.782 1.00 94.31 195 LEU A O 1
ATOM 1620 N N . LEU A 1 196 ? 16.592 5.996 -20.619 1.00 93.56 196 LEU A N 1
ATOM 1621 C CA . LEU A 1 196 ? 17.895 5.498 -21.088 1.00 93.56 196 LEU A CA 1
ATOM 1622 C C . LEU A 1 196 ? 18.872 6.621 -21.459 1.00 93.56 196 LEU A C 1
ATOM 1624 O O . LEU A 1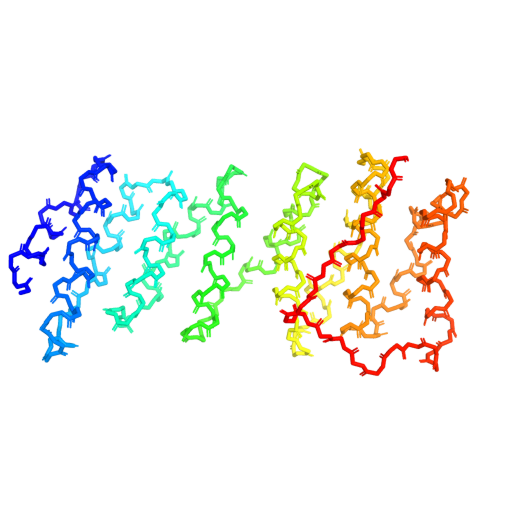 196 ? 20.080 6.417 -21.383 1.00 93.56 196 LEU A O 1
ATOM 1628 N N . ASN A 1 197 ? 18.358 7.796 -21.830 1.00 92.75 197 ASN A N 1
ATOM 1629 C CA . ASN A 1 197 ? 19.162 8.968 -22.191 1.00 92.75 197 ASN A CA 1
ATOM 1630 C C . ASN A 1 197 ? 19.314 9.968 -21.029 1.00 92.75 197 ASN A C 1
ATOM 1632 O O . ASN A 1 197 ? 19.745 11.101 -21.235 1.00 92.75 197 ASN A O 1
ATOM 1636 N N . SER A 1 198 ? 18.916 9.581 -19.813 1.00 92.69 198 SER A N 1
ATOM 1637 C CA . SER A 1 198 ? 19.075 10.405 -18.609 1.00 92.69 198 SER A CA 1
ATOM 1638 C C . SER A 1 198 ? 20.496 10.321 -18.041 1.00 92.69 198 SER A C 1
ATOM 1640 O O . SER A 1 198 ? 21.331 9.556 -18.515 1.00 92.69 198 SER A O 1
ATOM 1642 N N . PHE A 1 199 ? 20.788 11.103 -16.999 1.00 90.38 199 PHE A N 1
ATOM 1643 C CA . PHE A 1 199 ? 22.087 11.033 -16.327 1.00 90.38 199 PHE A CA 1
ATOM 1644 C C . PHE A 1 199 ? 22.340 9.643 -15.702 1.00 90.38 199 PHE A C 1
ATOM 1646 O O . PHE A 1 199 ? 21.407 8.908 -15.359 1.00 90.38 199 PHE A O 1
ATOM 1653 N N . GLU A 1 200 ? 23.622 9.295 -15.558 1.00 91.69 200 GLU A N 1
ATOM 1654 C CA . GLU A 1 200 ? 24.121 7.916 -15.426 1.00 91.69 200 GLU A CA 1
ATOM 1655 C C . GLU A 1 200 ? 23.371 7.016 -14.418 1.00 91.69 200 GLU A C 1
ATOM 1657 O O . GLU A 1 200 ? 22.965 5.917 -14.795 1.00 91.69 200 GLU A O 1
ATOM 1662 N N . PRO A 1 201 ? 23.101 7.423 -13.162 1.00 92.12 201 PRO A N 1
ATOM 1663 C CA . PRO A 1 201 ? 22.357 6.601 -12.212 1.00 92.12 201 PRO A CA 1
ATOM 1664 C C . PRO A 1 201 ? 20.965 6.177 -12.689 1.00 92.12 201 PRO A C 1
ATOM 1666 O O . PRO A 1 201 ? 20.595 5.028 -12.459 1.00 92.12 201 PRO A O 1
ATOM 1669 N N . ILE A 1 202 ? 20.214 7.065 -13.350 1.00 94.75 202 ILE A N 1
ATOM 1670 C CA . ILE A 1 202 ? 18.881 6.758 -13.892 1.00 94.75 202 ILE A CA 1
ATOM 1671 C C . ILE A 1 202 ? 19.016 5.821 -15.089 1.00 94.75 202 ILE A C 1
ATOM 1673 O O . ILE A 1 202 ? 18.411 4.745 -15.096 1.00 94.75 202 ILE A O 1
ATOM 1677 N N . ALA A 1 203 ? 19.851 6.196 -16.064 1.00 95.12 203 ALA A N 1
ATOM 1678 C CA . ALA A 1 203 ? 20.062 5.412 -17.278 1.00 95.12 203 ALA A CA 1
ATOM 1679 C C . ALA A 1 203 ? 20.526 3.985 -16.956 1.00 95.12 203 ALA A C 1
ATOM 1681 O O . ALA A 1 203 ? 20.045 3.017 -17.547 1.00 95.12 203 ALA A O 1
ATOM 1682 N N . ARG A 1 204 ? 21.393 3.831 -15.950 1.00 95.31 204 ARG A N 1
ATOM 1683 C CA . ARG A 1 204 ? 21.876 2.536 -15.463 1.00 95.31 204 ARG A CA 1
ATOM 1684 C C . ARG A 1 204 ? 20.750 1.636 -14.954 1.00 95.31 204 ARG A C 1
ATOM 1686 O O . ARG A 1 204 ? 20.758 0.444 -15.259 1.00 95.31 204 ARG A O 1
ATOM 1693 N N . ILE A 1 205 ? 19.796 2.168 -14.188 1.00 94.62 205 ILE A N 1
ATOM 1694 C CA . ILE A 1 205 ? 18.679 1.371 -13.649 1.00 94.62 205 ILE A CA 1
ATOM 1695 C C . ILE A 1 205 ? 17.681 1.041 -14.758 1.00 94.62 205 ILE A C 1
ATOM 1697 O O . ILE A 1 205 ? 17.289 -0.117 -14.887 1.00 94.62 205 ILE A O 1
ATOM 1701 N N . ALA A 1 206 ? 17.332 2.018 -15.601 1.00 95.62 206 ALA A N 1
ATOM 1702 C CA . ALA A 1 206 ? 16.466 1.794 -16.757 1.00 95.62 206 ALA A CA 1
ATOM 1703 C C . ALA A 1 206 ? 17.046 0.702 -17.674 1.00 95.62 206 ALA A C 1
ATOM 1705 O O . ALA A 1 206 ? 16.374 -0.281 -17.984 1.00 95.62 206 ALA A O 1
ATOM 1706 N N . LYS A 1 207 ? 18.341 0.787 -18.003 1.00 95.38 207 LYS A N 1
ATOM 1707 C CA . LYS A 1 207 ? 19.058 -0.246 -18.765 1.00 95.38 207 LYS A CA 1
ATOM 1708 C C . LYS A 1 207 ? 19.016 -1.603 -18.070 1.00 95.38 207 LYS A C 1
ATOM 1710 O O . LYS A 1 207 ? 18.834 -2.621 -18.733 1.00 95.38 207 LYS A O 1
ATOM 1715 N N . ARG A 1 208 ? 19.171 -1.638 -16.744 1.00 95.31 208 ARG A N 1
ATOM 1716 C CA . ARG A 1 208 ? 19.111 -2.884 -15.973 1.00 95.31 208 ARG A CA 1
ATOM 1717 C C . ARG A 1 208 ? 17.746 -3.567 -16.088 1.00 95.31 208 ARG A C 1
ATOM 1719 O O . ARG A 1 208 ? 17.724 -4.788 -16.226 1.00 95.31 208 ARG A O 1
ATOM 1726 N N . ILE A 1 209 ? 16.649 -2.807 -16.084 1.00 95.31 209 ILE A N 1
ATOM 1727 C CA . ILE A 1 209 ? 15.296 -3.344 -16.295 1.00 95.31 209 ILE A CA 1
ATOM 1728 C C . ILE A 1 209 ? 15.215 -4.059 -17.648 1.00 95.31 209 ILE A C 1
ATOM 1730 O O . ILE A 1 209 ? 14.815 -5.221 -17.693 1.00 95.31 209 ILE A O 1
ATOM 1734 N N . PHE A 1 210 ? 15.661 -3.418 -18.733 1.00 95.25 210 PHE A N 1
ATOM 1735 C CA . PHE A 1 210 ? 15.639 -4.031 -20.067 1.00 95.25 210 PHE A CA 1
ATOM 1736 C C . PHE A 1 210 ? 16.542 -5.267 -20.168 1.00 95.25 210 PHE A C 1
ATOM 1738 O O . PHE A 1 210 ? 16.118 -6.294 -20.692 1.00 95.25 210 PHE A O 1
ATOM 1745 N N . VAL A 1 211 ? 17.749 -5.214 -19.597 1.00 94.38 211 VAL A N 1
ATOM 1746 C CA . VAL A 1 211 ? 18.674 -6.360 -19.576 1.00 94.38 211 VAL A CA 1
ATOM 1747 C C . VAL A 1 211 ? 18.059 -7.566 -18.854 1.00 94.38 211 VAL A C 1
ATOM 1749 O O . VAL A 1 211 ? 18.140 -8.686 -19.355 1.00 94.38 211 VAL A O 1
ATOM 1752 N N . GLU A 1 212 ? 17.410 -7.364 -17.703 1.00 94.50 212 GLU A N 1
ATOM 1753 C CA . GLU A 1 212 ? 16.718 -8.445 -16.979 1.00 94.50 212 GLU A CA 1
ATOM 1754 C C . GLU A 1 212 ? 15.434 -8.911 -17.695 1.00 94.50 212 GLU A C 1
ATOM 1756 O O . GLU A 1 212 ? 15.049 -10.085 -17.600 1.00 94.50 212 GLU A O 1
ATOM 1761 N N . ALA A 1 213 ? 14.792 -8.031 -18.469 1.00 91.56 213 ALA A N 1
ATOM 1762 C CA . ALA A 1 213 ? 13.655 -8.382 -19.316 1.00 91.56 213 ALA A CA 1
ATOM 1763 C C . ALA A 1 213 ? 14.059 -9.276 -20.503 1.00 91.56 213 ALA A C 1
ATOM 1765 O O . ALA A 1 213 ? 13.274 -10.124 -20.938 1.00 91.56 213 ALA A O 1
ATOM 1766 N N . GLU A 1 214 ? 15.264 -9.095 -21.042 1.00 92.00 214 GLU A N 1
ATOM 1767 C CA . GLU A 1 214 ? 15.812 -9.880 -22.155 1.00 92.00 214 GLU A CA 1
ATOM 1768 C C . GLU A 1 214 ? 16.499 -11.168 -21.708 1.00 92.00 214 GLU A C 1
ATOM 1770 O O . GLU A 1 214 ? 16.418 -12.173 -22.412 1.00 92.00 214 GLU A O 1
ATOM 1775 N N . ASN A 1 215 ? 17.137 -11.162 -20.537 1.00 92.38 215 ASN A N 1
ATOM 1776 C CA . ASN A 1 215 ? 17.907 -12.296 -20.050 1.00 92.38 215 ASN A CA 1
ATOM 1777 C C . ASN A 1 215 ? 17.427 -12.760 -18.662 1.00 92.38 215 ASN A C 1
ATOM 1779 O O . ASN A 1 215 ? 17.900 -12.255 -17.638 1.00 92.38 215 ASN A O 1
ATOM 1783 N N . PRO A 1 216 ? 16.532 -13.768 -18.605 1.00 91.00 216 PRO A N 1
ATOM 1784 C CA . PRO A 1 216 ? 16.046 -14.327 -17.349 1.00 91.00 216 PRO A CA 1
ATOM 1785 C C . PRO A 1 216 ? 17.134 -14.861 -16.413 1.00 91.00 216 PRO A C 1
ATOM 1787 O O . PRO A 1 216 ? 16.929 -14.856 -15.205 1.00 91.00 216 PRO A O 1
ATOM 1790 N N . GLN A 1 217 ? 18.296 -15.272 -16.935 1.00 91.06 217 GLN A N 1
ATOM 1791 C CA . GLN A 1 217 ? 19.404 -15.788 -16.118 1.00 91.06 217 GLN A CA 1
ATOM 1792 C C . GLN A 1 217 ? 20.091 -14.695 -15.285 1.00 91.06 217 GLN A C 1
ATOM 1794 O O . GLN A 1 217 ? 20.783 -15.003 -14.320 1.00 91.06 217 GLN A O 1
ATOM 1799 N N . LEU A 1 218 ? 19.911 -13.420 -15.650 1.00 89.81 218 LEU A N 1
ATOM 1800 C CA . LEU A 1 218 ? 20.465 -12.278 -14.916 1.00 89.81 218 LEU A CA 1
ATOM 1801 C C . LEU A 1 218 ? 19.539 -11.772 -13.801 1.00 89.81 218 LEU A C 1
ATOM 1803 O O . LEU A 1 218 ? 19.915 -10.852 -13.066 1.00 89.81 218 LEU A O 1
ATOM 1807 N N . ARG A 1 219 ? 18.335 -12.346 -13.682 1.00 89.81 219 ARG A N 1
ATOM 1808 C CA . ARG A 1 219 ? 17.367 -11.989 -12.644 1.00 89.81 219 ARG A CA 1
ATOM 1809 C C . ARG A 1 219 ? 17.830 -12.558 -11.301 1.00 89.81 219 ARG A C 1
ATOM 1811 O O . ARG A 1 219 ? 18.210 -13.728 -11.239 1.00 89.81 219 ARG A O 1
ATOM 1818 N N . PRO A 1 220 ? 17.796 -11.771 -10.216 1.00 86.62 220 PRO A N 1
ATOM 1819 C CA . PRO A 1 220 ? 18.003 -12.307 -8.878 1.00 86.62 220 PRO A CA 1
ATOM 1820 C C . PRO A 1 220 ? 17.005 -13.429 -8.575 1.00 86.62 220 PRO A C 1
ATOM 1822 O O . PRO A 1 220 ? 15.822 -13.299 -8.874 1.00 86.62 220 PRO A O 1
ATOM 1825 N N . ALA A 1 221 ? 17.477 -14.509 -7.950 1.00 75.88 221 ALA A N 1
ATOM 1826 C CA . ALA A 1 221 ? 16.630 -15.648 -7.593 1.00 75.88 221 ALA A CA 1
ATOM 1827 C C . ALA A 1 221 ? 15.642 -15.335 -6.454 1.00 75.88 221 ALA A C 1
ATOM 1829 O O . ALA A 1 221 ? 14.605 -15.980 -6.349 1.00 75.88 221 ALA A O 1
ATOM 1830 N N . MET A 1 222 ? 15.972 -14.369 -5.588 1.00 75.19 222 MET A N 1
ATOM 1831 C CA . MET A 1 222 ? 15.140 -13.951 -4.458 1.00 75.19 222 MET A CA 1
ATOM 1832 C C . MET A 1 222 ? 15.226 -12.439 -4.241 1.00 75.19 222 MET A C 1
ATOM 1834 O O . MET A 1 222 ? 16.269 -11.820 -4.469 1.00 75.19 222 MET A O 1
ATOM 1838 N N . VAL A 1 223 ? 14.125 -11.865 -3.754 1.00 80.81 223 VAL A N 1
ATOM 1839 C CA . VAL A 1 223 ? 14.006 -10.463 -3.343 1.00 80.81 223 VAL A CA 1
ATOM 1840 C C . VAL A 1 223 ? 13.638 -10.430 -1.862 1.00 80.81 223 VAL A C 1
ATOM 1842 O O . VAL A 1 223 ? 12.579 -10.917 -1.473 1.00 80.81 223 VAL A O 1
ATOM 1845 N N . PHE A 1 224 ? 14.499 -9.840 -1.035 1.00 80.31 224 PHE A N 1
ATOM 1846 C CA . PHE A 1 224 ? 14.259 -9.685 0.401 1.00 80.31 224 PHE A CA 1
ATOM 1847 C C . PHE A 1 224 ? 13.894 -8.237 0.718 1.00 80.31 224 PHE A C 1
ATOM 1849 O O . PHE A 1 224 ? 14.675 -7.326 0.441 1.00 80.31 224 PHE A O 1
ATOM 1856 N N . LEU A 1 225 ? 12.716 -8.027 1.311 1.00 87.38 225 LEU A N 1
ATOM 1857 C CA . LEU A 1 225 ? 12.249 -6.694 1.708 1.00 87.38 225 LEU A CA 1
ATOM 1858 C C . LEU A 1 225 ? 12.565 -6.335 3.170 1.00 87.38 225 LEU A C 1
ATOM 1860 O O . LEU A 1 225 ? 12.486 -5.161 3.514 1.00 87.38 225 LEU A O 1
ATOM 1864 N N . GLU A 1 226 ? 12.950 -7.298 4.022 1.00 80.81 226 GLU A N 1
ATOM 1865 C CA . GLU A 1 226 ? 13.152 -7.068 5.470 1.00 80.81 226 GLU A CA 1
ATOM 1866 C C . GLU A 1 226 ? 14.223 -6.011 5.798 1.00 80.81 226 GLU A C 1
ATOM 1868 O O . GLU A 1 226 ? 14.139 -5.373 6.839 1.00 80.81 226 GLU A O 1
ATOM 1873 N N . ASN A 1 227 ? 15.189 -5.783 4.902 1.00 78.50 227 ASN A N 1
ATOM 1874 C CA . ASN A 1 227 ? 16.235 -4.758 5.044 1.00 78.50 227 ASN A CA 1
ATOM 1875 C C . ASN A 1 227 ? 16.363 -3.896 3.781 1.00 78.50 227 ASN A C 1
ATOM 1877 O O . ASN A 1 227 ? 17.451 -3.438 3.428 1.00 78.50 227 ASN A O 1
ATOM 1881 N N . PHE A 1 228 ? 15.267 -3.742 3.038 1.00 87.38 228 PHE A N 1
ATOM 1882 C CA . PHE A 1 228 ? 15.295 -2.976 1.804 1.00 87.38 228 PHE A CA 1
ATOM 1883 C C . PHE A 1 228 ? 15.484 -1.486 2.099 1.00 87.38 228 PHE A C 1
ATOM 1885 O O . PHE A 1 228 ? 14.727 -0.888 2.862 1.00 87.38 228 PHE A O 1
ATOM 1892 N N . VAL A 1 229 ? 16.477 -0.884 1.448 1.00 87.88 229 VAL A N 1
ATOM 1893 C CA . VAL A 1 229 ? 16.753 0.551 1.515 1.00 87.88 229 VAL A CA 1
ATOM 1894 C C . VAL A 1 229 ? 16.864 1.074 0.093 1.00 87.88 229 VAL A C 1
ATOM 1896 O O . VAL A 1 229 ? 17.529 0.474 -0.756 1.00 87.88 229 VAL A O 1
ATOM 1899 N N . PHE A 1 230 ? 16.201 2.196 -0.176 1.00 91.25 230 PHE A N 1
ATOM 1900 C CA . PHE A 1 230 ? 16.332 2.859 -1.463 1.00 91.25 230 PHE A CA 1
ATOM 1901 C C . PHE A 1 230 ? 17.753 3.405 -1.650 1.00 91.25 230 PHE A C 1
ATOM 1903 O O . PHE A 1 230 ? 18.370 3.869 -0.692 1.00 91.25 230 PHE A O 1
ATOM 1910 N N . PRO A 1 231 ? 18.281 3.413 -2.883 1.00 86.44 231 PRO A N 1
ATOM 1911 C CA . PRO A 1 231 ? 19.587 3.999 -3.131 1.00 86.44 231 PRO A CA 1
ATOM 1912 C C . PRO A 1 231 ? 19.552 5.500 -2.859 1.00 86.44 231 PRO A C 1
ATOM 1914 O O . PRO A 1 231 ? 18.655 6.214 -3.321 1.00 86.44 231 PRO A O 1
ATOM 1917 N N . SER A 1 232 ? 20.576 5.993 -2.173 1.00 77.75 232 SER A N 1
ATOM 1918 C CA . SER A 1 232 ? 20.859 7.418 -2.100 1.00 77.75 232 SER A CA 1
ATOM 1919 C C . SER A 1 232 ? 21.607 7.850 -3.356 1.00 77.75 232 SER A C 1
ATOM 1921 O O . SER A 1 232 ? 22.663 7.312 -3.682 1.00 77.75 232 SER A O 1
ATOM 1923 N N . LEU A 1 233 ? 21.080 8.855 -4.050 1.00 76.25 233 LEU A N 1
ATOM 1924 C CA . LEU A 1 233 ? 21.924 9.683 -4.901 1.00 76.25 233 LEU A CA 1
ATOM 1925 C C . LEU A 1 233 ? 22.751 10.567 -3.969 1.00 76.25 233 LEU A C 1
ATOM 1927 O O . LEU A 1 233 ? 22.187 11.418 -3.279 1.00 76.25 233 LEU A O 1
ATOM 1931 N N . GLU A 1 234 ? 24.052 10.292 -3.889 1.00 57.94 234 GLU A N 1
ATOM 1932 C CA . GLU A 1 234 ? 25.011 11.234 -3.315 1.00 57.94 234 GLU A CA 1
ATOM 1933 C C . GLU A 1 234 ? 25.031 12.482 -4.207 1.00 57.94 234 GLU A C 1
ATOM 1935 O O . GLU A 1 234 ? 24.955 12.366 -5.434 1.00 57.94 234 GLU A O 1
ATOM 1940 N N . ASN A 1 235 ? 25.013 13.658 -3.575 1.00 48.16 235 ASN A N 1
ATOM 1941 C CA . ASN A 1 235 ? 25.087 14.946 -4.269 1.00 48.16 235 ASN A CA 1
ATOM 1942 C C . ASN A 1 235 ? 26.466 15.148 -4.894 1.00 48.16 235 ASN A C 1
ATOM 1944 O O . ASN A 1 235 ? 27.460 14.826 -4.204 1.00 48.16 235 ASN A O 1
#

Radius of gyration: 21.03 Å; chains: 1; bounding box: 45×31×58 Å

pLDDT: mean 91.07, std 7.2, range [48.16, 98.06]

Sequence (235 aa):
MENAFQRLQELRDSTDLSKIKLAIDRFKRASVEEPTSRKICIDQILKSIFQNNLTAELFDRIEDLFEFIRDPRIFLDELDRYTENKSLVVSTLMFIHELKCHFNIEYDEFYPKLASTVQKENCISEGYLLFLLKALKDSRIDEDYIKPILPRLSEASVEVSSKSCVKVLYTIIVILRMHPELFRTAKDLNQLYILLNSFEPIARIAKRIFVEAENPQLRPAMVFLENFVFPSLEN